Protein AF-X0S6Y8-F1 (afdb_monomer_lite)

Organism: NCBI:txid412755

pLDDT: mean 78.76, std 21.93, range [29.12, 98.75]

Foldseek 3Di:
DDDPPLVPPLPVPPQPDDDLPDPDQAAFPRPQEHCPDDPNGHHLVNVLVVCPDPVCVVVLVCLVVDLQLLSLLNCCLNPVDCPNVVSLLVLLQDAAQALVSLLSNLNNLRSNVVVDDLVSLLNSLVSSVNNLVSNCVVPVDPDQQDVSLVSSLNSNQSSLSSSVVRDPVSSVCNVVSSVSVVVNVVVVVVCPDDDPPCNCCPPDVDRVVDCVVVD

Sequence (215 aa):
MKVKVFILFIFTLLITSLPAAGLELGPHPRLYLSPTGSGRVPGVEQLRQRIREPAYASAWERVLRSESAADRALAFLLTGDTTGLVLVRKSLAETVNRYEPLVERSLAFDWAYQALSDRERKFFSRKLMESARATAKRYLIPTVYHNMCRGRNMGQGMAVLAAWDDDPEAKKLFPTVENELREFLKILGDGVPAGDMAGRACYGGGWPEGYDYDK

Radius of gyration: 18.21 Å; chains: 1; bounding box: 43×45×44 Å

Secondary structure (DSSP, 8-state):
---SSTTTSSGGGTSTT--SS---PPSSP-SS-BSS--SSS-BHHHHHHHTTSGGGHHHHHHHHH---HHHHHHHHHHH---TTHHHHHHHHTS---SHHHHHHHHHHHHHHGGGS-HHHHHHHHHHHHHHHHHHHHHT----SS-HHHHHHHHHHHHHHHHHTTT-HHHHHHHHHHHHHHHHHHHHHHHTSSSS-TTTTTTTT---TT-GGG--

Structure (mmCIF, N/CA/C/O backbone):
data_AF-X0S6Y8-F1
#
_entry.id   AF-X0S6Y8-F1
#
loop_
_atom_site.group_PDB
_atom_site.id
_atom_site.type_symbol
_atom_site.label_atom_id
_atom_site.label_alt_id
_atom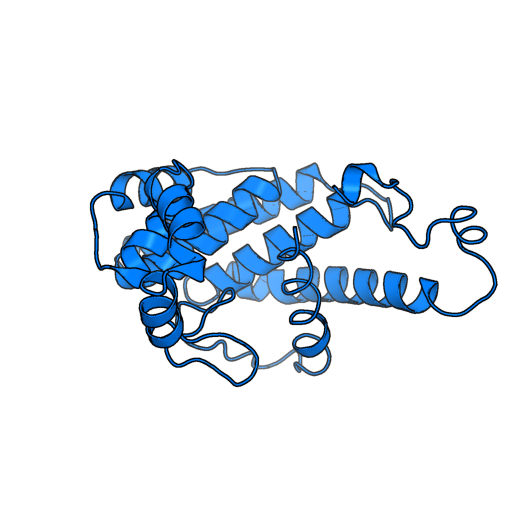_site.label_comp_id
_atom_site.label_asym_id
_atom_site.label_entity_id
_atom_site.label_seq_id
_atom_site.pdbx_PDB_ins_code
_atom_site.Cartn_x
_atom_site.Cartn_y
_atom_site.Cartn_z
_atom_site.occupancy
_atom_site.B_iso_or_equiv
_atom_site.auth_seq_id
_atom_site.auth_comp_id
_atom_site.auth_asym_id
_atom_site.auth_atom_id
_atom_site.pdbx_PDB_model_num
ATOM 1 N N . MET A 1 1 ? 10.593 -12.312 22.008 1.00 33.12 1 MET A N 1
ATOM 2 C CA . MET A 1 1 ? 11.028 -11.896 20.656 1.00 33.12 1 MET A CA 1
ATOM 3 C C . MET A 1 1 ? 10.558 -12.927 19.622 1.00 33.12 1 MET A C 1
ATOM 5 O O . MET A 1 1 ? 11.306 -13.838 19.310 1.00 33.12 1 MET A O 1
ATOM 9 N N . LYS A 1 2 ? 9.292 -12.872 19.171 1.00 29.12 2 LYS A N 1
ATOM 10 C CA . LYS A 1 2 ? 8.711 -13.814 18.183 1.00 29.12 2 LYS A CA 1
ATOM 11 C C . LYS A 1 2 ? 7.512 -13.175 17.457 1.00 29.12 2 LYS A C 1
ATOM 13 O O . LYS A 1 2 ? 6.375 -13.477 17.782 1.00 29.12 2 LYS A O 1
ATOM 18 N N . VAL A 1 3 ? 7.754 -12.251 16.521 1.00 29.33 3 VAL A N 1
ATOM 19 C CA . VAL A 1 3 ? 6.704 -11.715 15.610 1.00 29.33 3 VAL A CA 1
ATOM 20 C C . VAL A 1 3 ? 7.182 -11.653 14.143 1.00 29.33 3 VAL A C 1
ATOM 22 O O . VAL A 1 3 ? 6.436 -11.267 13.257 1.00 29.33 3 VAL A O 1
ATOM 25 N N . LYS A 1 4 ? 8.408 -12.094 13.826 1.00 29.97 4 LYS A N 1
ATOM 26 C CA . LYS A 1 4 ? 8.991 -11.903 12.482 1.00 29.97 4 LYS A CA 1
ATOM 27 C C . LYS A 1 4 ? 8.699 -13.007 11.449 1.00 29.97 4 LYS A C 1
ATOM 29 O O . LYS A 1 4 ? 9.106 -12.868 10.307 1.00 29.97 4 LYS A O 1
ATOM 34 N N . VAL A 1 5 ? 7.964 -14.071 11.787 1.00 30.44 5 VAL A N 1
ATOM 35 C CA . VAL A 1 5 ? 7.790 -15.230 10.873 1.00 30.44 5 VAL A CA 1
ATOM 36 C C . VAL A 1 5 ? 6.462 -15.218 10.097 1.00 30.44 5 VAL A C 1
ATOM 38 O O . VAL A 1 5 ? 6.315 -15.932 9.112 1.00 30.44 5 VAL A O 1
ATOM 41 N N . PHE A 1 6 ? 5.495 -14.368 10.453 1.00 29.69 6 PHE A N 1
ATOM 42 C CA . PHE A 1 6 ? 4.144 -14.484 9.880 1.00 29.69 6 PHE A CA 1
ATOM 43 C C . PHE A 1 6 ? 3.962 -13.823 8.498 1.00 29.69 6 PHE A C 1
ATOM 45 O O . PHE A 1 6 ? 3.037 -14.168 7.771 1.00 29.69 6 PHE A O 1
ATOM 52 N N . ILE A 1 7 ? 4.863 -12.919 8.093 1.00 35.12 7 ILE A N 1
ATOM 53 C CA . ILE A 1 7 ? 4.788 -12.230 6.787 1.00 35.12 7 ILE A CA 1
ATOM 54 C C . ILE A 1 7 ? 5.333 -13.115 5.647 1.00 35.12 7 ILE A C 1
ATOM 56 O O . ILE A 1 7 ? 4.941 -12.956 4.494 1.00 35.12 7 ILE A O 1
ATOM 60 N N . LEU A 1 8 ? 6.184 -14.100 5.961 1.00 33.44 8 LEU A N 1
ATOM 61 C CA . LEU A 1 8 ? 6.885 -14.909 4.957 1.00 33.44 8 LEU A CA 1
ATOM 62 C C . LEU A 1 8 ? 6.013 -16.020 4.335 1.00 33.44 8 LEU A C 1
ATOM 64 O O . LEU A 1 8 ? 6.269 -16.426 3.209 1.00 33.44 8 LEU A O 1
ATOM 68 N N . PHE A 1 9 ? 4.967 -16.491 5.027 1.00 29.28 9 PHE A N 1
ATOM 69 C CA . PHE A 1 9 ? 4.185 -17.665 4.596 1.00 29.28 9 PHE A CA 1
ATOM 70 C C . PHE A 1 9 ? 2.933 -17.338 3.762 1.00 29.28 9 PHE A C 1
ATOM 72 O O . PHE A 1 9 ? 2.400 -18.213 3.082 1.00 29.28 9 PHE A O 1
ATOM 79 N N . ILE A 1 10 ? 2.460 -16.086 3.775 1.00 40.91 10 ILE A N 1
ATOM 80 C CA . ILE A 1 10 ? 1.255 -15.678 3.024 1.00 40.91 10 ILE A CA 1
ATOM 81 C C . ILE A 1 10 ? 1.567 -15.467 1.527 1.00 40.91 10 ILE A C 1
ATOM 83 O O . ILE A 1 10 ? 0.686 -15.622 0.684 1.00 40.91 10 ILE A O 1
ATOM 87 N N . PHE A 1 11 ? 2.827 -15.195 1.170 1.00 40.03 11 PHE A N 1
ATOM 88 C CA . PHE A 1 11 ? 3.215 -14.847 -0.204 1.00 40.03 11 PHE A CA 1
ATOM 89 C C . PHE A 1 11 ? 3.326 -16.038 -1.167 1.00 40.03 11 PHE A C 1
ATOM 91 O O . PHE A 1 11 ? 3.054 -15.887 -2.356 1.00 40.03 11 PHE A O 1
ATOM 98 N N . THR A 1 12 ? 3.668 -17.232 -0.679 1.00 39.31 12 THR A N 1
ATOM 99 C CA . THR A 1 12 ? 3.946 -18.398 -1.540 1.00 39.31 12 THR A CA 1
ATOM 100 C C . THR A 1 12 ? 2.694 -18.962 -2.225 1.00 39.31 12 THR A C 1
ATOM 102 O O . THR A 1 12 ? 2.800 -19.705 -3.194 1.00 39.31 12 THR A O 1
ATOM 105 N N . LEU A 1 13 ? 1.493 -18.603 -1.759 1.00 35.09 13 LEU A N 1
ATOM 106 C CA . LEU A 1 13 ? 0.239 -19.240 -2.177 1.00 35.09 13 LEU A CA 1
ATOM 107 C C . LEU A 1 13 ? -0.679 -18.375 -3.053 1.00 35.09 13 LEU A C 1
ATOM 109 O O . LEU A 1 13 ? -1.716 -18.880 -3.475 1.00 35.09 13 LEU A O 1
ATOM 113 N N . LEU A 1 14 ? -0.333 -17.111 -3.333 1.00 41.47 14 LEU A N 1
ATOM 114 C CA . LEU A 1 14 ? -1.155 -16.246 -4.197 1.00 41.47 14 LEU A CA 1
ATOM 115 C C . LEU A 1 14 ? -0.676 -16.181 -5.655 1.00 41.47 14 LEU A C 1
ATOM 117 O O . LEU A 1 14 ? -1.450 -15.805 -6.527 1.00 41.47 14 LEU A O 1
ATOM 121 N N . ILE A 1 15 ? 0.579 -16.545 -5.933 1.00 45.16 15 ILE A N 1
ATOM 122 C CA . ILE A 1 15 ? 1.186 -16.310 -7.251 1.00 45.16 15 ILE A CA 1
ATOM 123 C C . ILE A 1 15 ? 1.108 -17.556 -8.151 1.00 45.16 15 ILE A C 1
ATOM 125 O O . ILE A 1 15 ? 1.186 -17.433 -9.360 1.00 45.16 15 ILE A O 1
ATOM 129 N N . THR A 1 16 ? 0.881 -18.777 -7.665 1.00 36.91 16 THR A N 1
ATOM 130 C CA . THR A 1 16 ? 1.025 -19.974 -8.525 1.00 36.91 16 THR A CA 1
ATOM 131 C C . THR A 1 16 ? -0.160 -20.313 -9.441 1.00 36.91 16 THR A C 1
ATOM 133 O O . THR A 1 16 ? -0.041 -21.260 -10.213 1.00 36.91 16 THR A O 1
ATOM 136 N N . SER A 1 17 ? -1.264 -19.555 -9.449 1.00 39.84 17 SER A N 1
ATOM 137 C CA . SER A 1 17 ? -2.448 -19.940 -10.244 1.00 39.84 17 SER A CA 1
ATOM 138 C C . SER A 1 17 ? -3.325 -18.782 -10.738 1.00 39.84 17 SER A C 1
ATOM 140 O O . SER A 1 17 ? -4.549 -18.894 -10.728 1.00 39.84 17 SER A O 1
ATOM 142 N N . LEU A 1 18 ? -2.729 -17.668 -11.170 1.00 42.84 18 LEU A N 1
ATOM 143 C CA . LEU A 1 18 ? -3.474 -16.587 -11.820 1.00 42.84 18 LEU A CA 1
ATOM 144 C C . LEU A 1 18 ? -3.265 -16.658 -13.341 1.00 42.84 18 LEU A C 1
ATOM 146 O O . LEU A 1 18 ? -2.131 -16.510 -13.796 1.00 42.84 18 LEU A O 1
ATOM 150 N N . PRO A 1 19 ? -4.311 -16.921 -14.146 1.00 39.84 19 PRO A N 1
ATOM 151 C CA . PRO A 1 19 ? -4.211 -16.758 -15.588 1.00 39.84 19 PRO A CA 1
ATOM 152 C C . PRO A 1 19 ? -3.978 -15.277 -15.917 1.00 39.84 19 PRO A C 1
ATOM 154 O O . PRO A 1 19 ? -4.602 -14.393 -15.336 1.00 39.84 19 PRO A O 1
ATOM 157 N N . ALA A 1 20 ? -3.109 -15.009 -16.895 1.00 43.94 20 ALA A N 1
ATOM 158 C CA . ALA A 1 20 ? -2.753 -13.662 -17.360 1.00 43.94 20 ALA A CA 1
ATOM 159 C C . ALA A 1 20 ? -3.937 -12.857 -17.956 1.00 43.94 20 ALA A C 1
ATOM 161 O O . ALA A 1 20 ? -3.776 -11.696 -18.328 1.00 43.94 20 ALA A O 1
ATOM 162 N N . ALA A 1 21 ? -5.132 -13.451 -18.036 1.00 40.56 21 ALA A N 1
ATOM 163 C CA . ALA A 1 21 ? -6.370 -12.813 -18.455 1.00 40.56 21 ALA A CA 1
ATOM 164 C C . ALA A 1 21 ? -7.391 -12.851 -17.305 1.00 40.56 21 ALA A C 1
ATOM 166 O O . ALA A 1 21 ? -7.839 -13.924 -16.908 1.00 40.56 21 ALA A O 1
ATOM 167 N N . GLY A 1 22 ? -7.771 -11.671 -16.802 1.00 51.94 22 GLY A N 1
ATOM 168 C CA . GLY A 1 22 ? -8.906 -11.512 -15.884 1.00 51.94 22 GLY A CA 1
ATOM 169 C C . GLY A 1 22 ? -8.583 -11.560 -14.389 1.00 51.94 22 GLY A C 1
ATOM 170 O O . GLY A 1 22 ? -9.371 -12.112 -13.629 1.00 51.94 22 GLY A O 1
ATOM 171 N N . LEU A 1 23 ? -7.462 -10.979 -13.938 1.00 63.12 23 LEU A N 1
ATOM 172 C CA . LEU A 1 23 ? -7.258 -10.746 -12.504 1.00 63.12 23 LEU A CA 1
ATOM 173 C C . LEU A 1 23 ? -8.299 -9.737 -11.987 1.00 63.12 23 LEU A C 1
ATOM 175 O O . LEU A 1 23 ? -8.139 -8.521 -12.127 1.00 63.12 23 LEU A O 1
ATOM 179 N N . GLU A 1 24 ? -9.372 -10.250 -11.394 1.00 66.75 24 GLU A N 1
ATOM 180 C CA . GLU A 1 24 ? -10.297 -9.462 -10.587 1.00 66.75 24 GLU A CA 1
ATOM 181 C C . GLU A 1 24 ? -9.722 -9.340 -9.178 1.00 66.75 24 GLU A C 1
ATOM 183 O O . GLU A 1 24 ? -9.653 -10.306 -8.417 1.00 66.75 24 GLU A O 1
ATOM 188 N N . LEU A 1 25 ? -9.252 -8.141 -8.840 1.00 79.25 25 LEU A N 1
ATOM 189 C CA . LEU A 1 25 ? -8.829 -7.847 -7.481 1.00 79.25 25 LEU A CA 1
ATOM 190 C C . LEU A 1 25 ? -10.050 -7.537 -6.616 1.00 79.25 25 LEU A C 1
ATOM 192 O O . LEU A 1 25 ? -10.967 -6.835 -7.037 1.00 79.25 25 LEU A O 1
ATOM 196 N N . GLY A 1 26 ? -10.036 -8.050 -5.386 1.00 82.06 26 GLY A N 1
ATOM 197 C CA . GLY A 1 26 ? -11.035 -7.702 -4.380 1.00 82.06 26 GLY A CA 1
ATOM 198 C C . GLY A 1 26 ? -10.973 -6.219 -3.980 1.00 82.06 26 GLY A C 1
ATOM 199 O O . GLY A 1 26 ? -9.981 -5.547 -4.260 1.00 82.06 26 GLY A O 1
ATOM 200 N N . PRO A 1 27 ? -12.010 -5.704 -3.299 1.00 92.12 27 PRO A N 1
ATOM 201 C CA . PRO A 1 27 ? -12.089 -4.305 -2.875 1.00 92.12 27 PRO A CA 1
ATOM 202 C C . PRO A 1 27 ? -10.962 -3.896 -1.915 1.00 92.12 27 PRO A C 1
ATOM 204 O O . PRO A 1 27 ? -10.390 -4.728 -1.215 1.00 92.12 27 PRO A O 1
ATOM 207 N N . HIS A 1 28 ? -10.697 -2.589 -1.825 1.00 94.25 28 HIS A N 1
ATOM 208 C CA . HIS A 1 28 ? -9.796 -2.021 -0.817 1.00 94.25 28 HIS A CA 1
ATOM 209 C C . HIS A 1 28 ? -10.363 -2.138 0.617 1.00 94.25 28 HIS A C 1
ATOM 211 O O . HIS A 1 28 ? -11.571 -1.949 0.801 1.00 94.25 28 HIS A O 1
ATOM 217 N N . PRO A 1 29 ? -9.511 -2.345 1.642 1.00 94.69 29 PRO A N 1
ATOM 218 C CA . PRO A 1 29 ? -8.074 -2.615 1.531 1.00 94.69 29 PRO A CA 1
ATOM 219 C C . PRO A 1 29 ? -7.817 -4.018 0.968 1.00 94.69 29 PRO A C 1
ATOM 221 O O . PRO A 1 29 ? -8.556 -4.942 1.292 1.00 94.69 29 PRO A O 1
ATOM 224 N N . ARG A 1 30 ? -6.784 -4.179 0.140 1.00 90.12 30 ARG A N 1
ATOM 225 C CA . ARG A 1 30 ? -6.395 -5.471 -0.462 1.00 90.12 30 ARG A CA 1
ATOM 226 C C . ARG A 1 30 ? -4.935 -5.846 -0.216 1.00 90.12 30 ARG A C 1
ATOM 228 O O . ARG A 1 30 ? -4.525 -6.967 -0.517 1.00 90.12 30 ARG A O 1
ATOM 235 N N . LEU A 1 31 ? -4.135 -4.928 0.329 1.00 88.69 31 LEU A N 1
ATOM 236 C CA . LEU A 1 31 ? -2.752 -5.186 0.713 1.00 88.69 31 LEU A CA 1
ATOM 237 C C . LEU A 1 31 ? -2.697 -5.622 2.179 1.00 88.69 31 LEU A C 1
ATOM 239 O O . LEU A 1 31 ? -2.948 -4.831 3.088 1.00 88.69 31 LEU A O 1
ATOM 243 N N . TYR A 1 32 ? -2.364 -6.899 2.402 1.00 85.19 32 TYR A N 1
ATOM 244 C CA . TYR A 1 32 ? -2.276 -7.589 3.707 1.00 85.19 32 TYR A CA 1
ATOM 245 C C . TYR A 1 32 ? -3.545 -7.642 4.558 1.00 85.19 32 TYR A C 1
ATOM 247 O O . TYR A 1 32 ? -3.584 -8.394 5.532 1.00 85.19 32 TYR A O 1
ATOM 255 N N . LEU A 1 33 ? -4.565 -6.876 4.197 1.00 86.88 33 LEU A N 1
ATOM 256 C CA . LEU A 1 33 ? -5.876 -6.835 4.815 1.00 86.88 33 LEU A CA 1
ATOM 257 C C . LEU A 1 33 ? -6.926 -7.081 3.733 1.00 86.88 33 LEU A C 1
ATOM 259 O O . LEU A 1 33 ? -6.656 -6.964 2.540 1.00 86.88 33 LEU A O 1
ATOM 263 N N . SER A 1 34 ? -8.128 -7.425 4.170 1.00 89.94 34 SER A N 1
ATOM 264 C CA . SER A 1 34 ? -9.323 -7.432 3.324 1.00 89.94 34 SER A CA 1
ATOM 265 C C . SER A 1 34 ? -10.501 -6.868 4.115 1.00 89.94 34 SER A C 1
ATOM 267 O O . SER A 1 34 ? -10.454 -6.906 5.350 1.00 89.94 34 SER A O 1
ATOM 269 N N . PRO A 1 35 ? -11.576 -6.370 3.475 1.00 90.00 35 PRO A N 1
ATOM 270 C CA . PRO A 1 35 ? -12.712 -5.838 4.226 1.00 90.00 35 PRO A CA 1
ATOM 271 C C . PRO A 1 35 ? -13.323 -6.870 5.179 1.00 90.00 35 PRO A C 1
ATOM 273 O O . PRO A 1 35 ? -13.562 -6.572 6.347 1.00 90.00 35 PRO A O 1
ATOM 276 N N . THR A 1 36 ? -13.508 -8.103 4.701 1.00 88.81 36 THR A N 1
ATOM 277 C CA . THR A 1 36 ? -14.201 -9.177 5.431 1.00 88.81 36 THR A CA 1
ATOM 278 C C . THR A 1 36 ? -13.270 -10.214 6.053 1.00 88.81 36 THR A C 1
ATOM 280 O O . THR A 1 36 ? -13.685 -10.941 6.951 1.00 88.81 36 THR A O 1
ATOM 283 N N . GLY A 1 37 ? -12.017 -10.296 5.609 1.00 79.56 37 GLY A N 1
ATOM 284 C CA . GLY A 1 37 ? -11.113 -11.384 5.973 1.00 79.56 37 GLY A CA 1
ATOM 285 C C . GLY A 1 37 ? -11.232 -12.595 5.048 1.00 79.56 37 GLY A C 1
ATOM 286 O O . GLY A 1 37 ? -12.194 -12.761 4.297 1.00 79.56 37 GLY A O 1
ATOM 287 N N . SER A 1 38 ? -10.231 -13.462 5.137 1.00 74.50 38 SER A N 1
ATOM 288 C CA . SER A 1 38 ? -10.207 -14.821 4.599 1.00 74.50 38 SER A CA 1
ATOM 289 C C . SER A 1 38 ? -9.432 -15.722 5.566 1.00 74.50 38 SER A C 1
ATOM 291 O O . SER A 1 38 ? -8.739 -15.234 6.457 1.00 74.50 38 SER A O 1
ATOM 293 N N . GLY A 1 39 ? -9.465 -17.044 5.374 1.00 66.25 39 GLY A N 1
ATOM 294 C CA . GLY A 1 39 ? -8.669 -17.976 6.189 1.00 66.25 39 GLY A CA 1
ATOM 295 C C . GLY A 1 39 ? -7.147 -17.731 6.165 1.00 66.25 39 GLY A C 1
ATOM 296 O O . GLY A 1 39 ? -6.428 -18.347 6.946 1.00 66.25 39 GLY A O 1
ATOM 297 N N . ARG A 1 40 ? -6.642 -16.846 5.288 1.00 70.75 40 ARG A N 1
ATOM 298 C CA . ARG A 1 40 ? -5.214 -16.496 5.156 1.00 70.75 40 ARG A CA 1
ATOM 299 C C . ARG A 1 40 ? -4.899 -15.018 5.408 1.00 70.75 40 ARG A C 1
ATOM 301 O O . ARG A 1 40 ? -3.749 -14.698 5.684 1.00 70.75 40 ARG A O 1
ATOM 308 N N . VAL A 1 41 ? -5.886 -14.128 5.307 1.00 76.00 41 VAL A N 1
ATOM 309 C CA . VAL A 1 41 ? -5.713 -12.668 5.400 1.00 76.00 41 VAL A CA 1
ATOM 310 C C . VAL A 1 41 ? -6.718 -12.120 6.412 1.00 76.00 41 VAL A C 1
ATOM 312 O O . VAL A 1 41 ? -7.911 -12.367 6.242 1.00 76.00 41 VAL A O 1
ATOM 315 N N . PRO A 1 42 ? -6.293 -11.381 7.450 1.00 80.31 42 PRO A N 1
ATOM 316 C CA . PRO A 1 42 ? -7.223 -10.861 8.444 1.00 80.31 42 PRO A CA 1
ATOM 317 C C . PRO A 1 42 ? -8.193 -9.836 7.841 1.00 80.31 42 PRO A C 1
ATOM 319 O O . PRO A 1 42 ? -7.849 -9.064 6.940 1.00 80.31 42 PRO A O 1
ATOM 322 N N . GLY A 1 43 ? -9.418 -9.839 8.363 1.00 87.31 43 GLY A N 1
ATOM 323 C CA . GLY A 1 43 ? -10.416 -8.812 8.070 1.00 87.31 43 GLY A CA 1
ATOM 324 C C . GLY A 1 43 ? -10.176 -7.534 8.872 1.00 87.31 43 GLY A C 1
ATOM 325 O O . GLY A 1 43 ? -9.601 -7.588 9.963 1.00 87.31 43 GLY A O 1
ATOM 326 N N . VAL A 1 44 ? -10.671 -6.393 8.383 1.00 93.00 44 VAL A N 1
ATOM 327 C CA . VAL A 1 44 ? -10.581 -5.108 9.108 1.00 93.00 44 VAL A CA 1
ATOM 328 C C . VAL A 1 44 ? -11.201 -5.220 10.504 1.00 93.00 44 VAL A C 1
ATOM 330 O O . VAL A 1 44 ? -10.581 -4.813 11.484 1.00 93.00 44 VAL A O 1
ATOM 333 N N . GLU A 1 45 ? -12.379 -5.839 10.626 1.00 94.25 45 GLU A N 1
ATOM 334 C CA . GLU A 1 45 ? -13.059 -5.972 11.923 1.00 94.25 45 GLU A CA 1
ATOM 335 C C . GLU A 1 45 ? -12.319 -6.913 12.887 1.00 94.25 45 GLU A C 1
ATOM 337 O O . GLU A 1 45 ? -12.205 -6.628 14.078 1.00 94.25 45 GLU A O 1
ATOM 342 N N . GLN A 1 46 ? -11.717 -7.989 12.373 1.00 90.88 46 GLN A N 1
ATOM 343 C CA . GLN A 1 46 ? -10.862 -8.864 13.183 1.00 90.88 46 GLN A CA 1
ATOM 344 C C . GLN A 1 46 ? -9.659 -8.094 13.738 1.00 90.88 46 GLN A C 1
ATOM 346 O O . GLN A 1 46 ? -9.280 -8.273 14.896 1.00 90.88 46 GLN A O 1
ATOM 351 N N . LEU A 1 47 ? -9.056 -7.214 12.932 1.00 92.69 47 LEU A N 1
ATOM 352 C CA . LEU A 1 47 ? -7.930 -6.404 13.382 1.00 92.69 47 LEU A CA 1
ATOM 353 C C . LEU A 1 47 ? -8.362 -5.344 14.407 1.00 92.69 47 LEU A C 1
ATOM 355 O O . LEU A 1 47 ? -7.653 -5.146 15.393 1.00 92.69 47 LEU A O 1
ATOM 359 N N . ARG A 1 48 ? -9.545 -4.733 14.244 1.00 94.44 48 ARG A N 1
ATOM 360 C CA . ARG A 1 48 ? -10.133 -3.815 15.240 1.00 94.44 48 ARG A CA 1
ATOM 361 C C . ARG A 1 48 ? -10.336 -4.464 16.604 1.00 94.44 48 ARG A C 1
ATOM 363 O O . ARG A 1 48 ? -10.146 -3.804 17.623 1.00 94.44 48 ARG A O 1
ATOM 370 N N . GLN A 1 49 ? -10.710 -5.739 16.631 1.00 92.56 49 GLN A N 1
ATOM 371 C CA . GLN A 1 49 ? -10.828 -6.498 17.876 1.00 92.56 49 GLN A CA 1
ATOM 372 C C . GLN A 1 49 ? -9.447 -6.748 18.493 1.00 92.56 49 GLN A C 1
ATOM 374 O O . GLN A 1 49 ? -9.238 -6.427 19.662 1.00 92.56 49 GLN A O 1
ATOM 379 N N . ARG A 1 50 ? -8.474 -7.201 17.689 1.00 90.69 50 ARG A N 1
ATOM 380 C CA . ARG A 1 50 ? -7.112 -7.505 18.162 1.00 90.69 50 ARG A CA 1
ATOM 381 C C . ARG A 1 50 ? -6.393 -6.313 18.777 1.00 90.69 50 ARG A C 1
ATOM 383 O O . ARG A 1 50 ? -5.739 -6.474 19.800 1.00 90.69 50 ARG A O 1
ATOM 390 N N . ILE A 1 51 ? -6.524 -5.110 18.211 1.00 92.62 51 ILE A N 1
ATOM 391 C CA . ILE A 1 51 ? -5.849 -3.919 18.768 1.00 92.62 51 ILE A CA 1
ATOM 392 C C . ILE A 1 51 ? -6.354 -3.527 20.166 1.00 92.62 51 ILE A C 1
ATOM 394 O O . ILE A 1 51 ? -5.694 -2.747 20.849 1.00 92.62 51 ILE A O 1
ATOM 398 N N . ARG A 1 52 ? -7.506 -4.058 20.601 1.00 91.75 52 ARG A N 1
ATOM 399 C CA . ARG A 1 52 ? -8.054 -3.856 21.952 1.00 91.75 52 ARG A CA 1
ATOM 400 C C . ARG A 1 52 ? -7.561 -4.902 22.949 1.00 91.75 52 ARG A C 1
ATOM 402 O O . ARG A 1 52 ? -7.730 -4.716 24.151 1.00 91.75 52 ARG A O 1
ATOM 409 N N . GLU A 1 53 ? -6.974 -5.999 22.480 1.00 93.12 53 GLU A N 1
ATOM 410 C CA . GLU A 1 53 ? -6.446 -7.033 23.362 1.00 93.12 53 GLU A CA 1
ATOM 411 C C . GLU A 1 53 ? -5.126 -6.562 24.007 1.00 93.12 53 GLU A C 1
ATOM 413 O O . GLU A 1 53 ? -4.256 -6.017 23.315 1.00 93.12 53 GLU A O 1
ATOM 418 N N . PRO A 1 54 ? -4.902 -6.832 25.310 1.00 94.94 54 PRO A N 1
ATOM 419 C CA . PRO A 1 54 ? -3.690 -6.403 26.014 1.00 94.94 54 PRO A CA 1
ATOM 420 C C . PRO A 1 54 ? -2.380 -6.848 25.347 1.00 94.94 54 PRO A C 1
ATOM 422 O O . PRO A 1 54 ? -1.381 -6.132 25.401 1.00 94.94 54 PRO A O 1
ATOM 425 N N . ALA A 1 55 ? -2.386 -8.000 24.668 1.00 94.00 55 ALA A N 1
ATOM 426 C CA . ALA A 1 55 ? -1.222 -8.537 23.964 1.00 94.00 55 ALA A CA 1
ATOM 427 C C . ALA A 1 55 ? -0.717 -7.629 22.824 1.00 94.00 55 ALA A C 1
ATOM 429 O O . ALA A 1 55 ? 0.470 -7.671 22.491 1.00 94.00 55 ALA A O 1
ATOM 430 N N . TYR A 1 56 ? -1.587 -6.793 22.2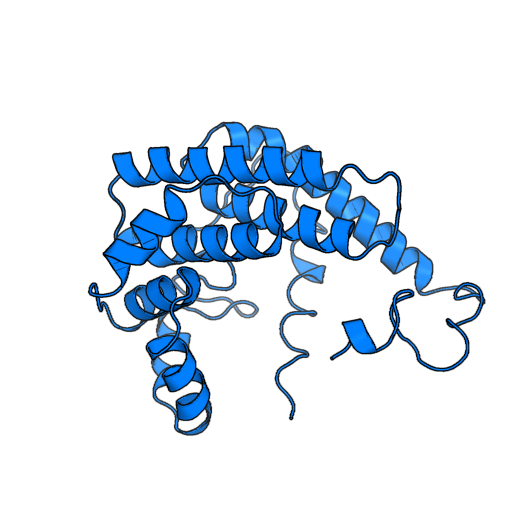45 1.00 90.31 56 TYR A N 1
ATOM 431 C CA . TYR A 1 56 ? -1.248 -5.906 21.128 1.00 90.31 56 TYR A CA 1
ATOM 432 C C . TYR A 1 56 ? -1.090 -4.436 21.536 1.00 90.31 56 TYR A C 1
ATOM 434 O O . TYR A 1 56 ? -0.621 -3.645 20.717 1.00 90.31 56 TYR A O 1
ATOM 442 N N . ALA A 1 57 ? -1.387 -4.068 22.788 1.00 89.75 57 ALA A N 1
ATOM 443 C CA . ALA A 1 57 ? -1.395 -2.676 23.254 1.00 89.75 57 ALA A CA 1
ATOM 444 C C . ALA A 1 57 ? -0.080 -1.930 22.955 1.00 89.75 57 ALA A C 1
ATOM 446 O O . ALA A 1 57 ? -0.089 -0.865 22.345 1.00 89.75 57 ALA A O 1
ATOM 447 N N . SER A 1 58 ? 1.072 -2.533 23.273 1.00 92.50 58 SER A N 1
ATOM 448 C CA . SER A 1 58 ? 2.385 -1.920 23.005 1.00 92.50 58 SER A CA 1
ATOM 449 C C . SER A 1 58 ? 2.667 -1.722 21.510 1.00 92.50 58 SER A C 1
ATOM 451 O O . SER A 1 58 ? 3.299 -0.742 21.115 1.00 92.50 58 SER A O 1
ATOM 453 N N . ALA A 1 59 ? 2.233 -2.656 20.658 1.00 89.62 59 ALA A N 1
ATOM 454 C CA . ALA A 1 59 ? 2.392 -2.512 19.214 1.00 89.62 59 ALA A CA 1
ATOM 455 C C . ALA A 1 59 ? 1.484 -1.409 18.671 1.00 89.62 59 ALA A C 1
ATOM 457 O O . ALA A 1 59 ? 1.929 -0.598 17.862 1.00 89.62 59 ALA A O 1
ATOM 458 N N . TRP A 1 60 ? 0.253 -1.345 19.173 1.00 94.31 60 TRP A N 1
ATOM 459 C CA . TRP A 1 60 ? -0.703 -0.321 18.795 1.00 94.31 60 TRP A CA 1
ATOM 460 C C . TRP A 1 60 ? -0.255 1.085 19.205 1.00 94.31 60 TRP A C 1
ATOM 462 O O . TRP A 1 60 ? -0.309 2.006 18.395 1.00 94.31 60 TRP A O 1
ATOM 472 N N . GLU A 1 61 ? 0.308 1.252 20.403 1.00 93.44 61 GLU A N 1
ATOM 473 C CA . GLU A 1 61 ? 0.889 2.534 20.819 1.00 93.44 61 GLU A CA 1
ATOM 474 C C . GLU A 1 61 ? 2.008 3.016 19.885 1.00 93.44 61 GLU A C 1
ATOM 476 O O . GLU A 1 61 ? 2.108 4.216 19.622 1.00 93.44 61 GLU A O 1
ATOM 481 N N . ARG A 1 62 ? 2.838 2.107 19.351 1.00 93.69 62 ARG A N 1
ATOM 482 C CA . ARG A 1 62 ? 3.871 2.479 18.368 1.00 93.69 62 ARG A CA 1
ATOM 483 C C . ARG A 1 62 ? 3.259 2.988 17.067 1.00 93.69 62 ARG A C 1
ATOM 485 O O . ARG A 1 62 ? 3.735 3.996 16.559 1.00 93.69 62 ARG A O 1
ATOM 492 N N . VAL A 1 63 ? 2.196 2.346 16.579 1.00 92.88 63 VAL A N 1
ATOM 493 C CA . VAL A 1 63 ? 1.456 2.804 15.389 1.00 92.88 63 VAL A CA 1
ATOM 494 C C . VAL A 1 63 ? 0.906 4.215 15.616 1.00 92.88 63 VAL A C 1
ATOM 496 O O . VAL A 1 63 ? 1.130 5.102 14.798 1.00 92.88 63 VAL A O 1
ATOM 499 N N . LEU A 1 64 ? 0.265 4.467 16.762 1.00 90.62 64 LEU A N 1
ATOM 500 C CA . LEU A 1 64 ? -0.327 5.778 17.066 1.00 90.62 64 LEU A CA 1
ATOM 501 C C . LEU A 1 64 ? 0.708 6.914 17.182 1.00 90.62 64 LEU A C 1
ATOM 503 O O . LEU A 1 64 ? 0.398 8.070 16.874 1.00 90.62 64 LEU A O 1
ATOM 507 N N . ARG A 1 65 ? 1.935 6.599 17.616 1.00 92.06 65 ARG A N 1
ATOM 508 C CA . ARG A 1 65 ? 3.046 7.562 17.736 1.00 92.06 65 ARG A CA 1
ATOM 509 C C . ARG A 1 65 ? 3.865 7.718 16.452 1.00 92.06 65 ARG A C 1
ATOM 511 O O . ARG A 1 65 ? 4.627 8.672 16.351 1.00 92.06 65 ARG A O 1
ATOM 518 N N . SER A 1 66 ? 3.721 6.807 15.495 1.00 90.62 66 SER A N 1
ATOM 519 C CA . SER A 1 66 ? 4.500 6.789 14.257 1.00 90.62 66 SER A CA 1
ATOM 520 C C . SER A 1 66 ? 4.165 7.964 13.338 1.00 90.62 66 SER A C 1
ATOM 522 O O . SER A 1 66 ? 3.016 8.388 13.232 1.00 90.62 66 SER A O 1
ATOM 524 N N . GLU A 1 67 ? 5.159 8.492 12.631 1.00 91.06 67 GLU A N 1
ATOM 525 C CA . GLU A 1 67 ? 4.959 9.490 11.569 1.00 91.06 67 GLU A CA 1
ATOM 526 C C . GLU A 1 67 ? 4.781 8.849 10.182 1.00 91.06 67 GLU A C 1
ATOM 528 O O . GLU A 1 67 ? 4.521 9.556 9.209 1.00 91.06 67 GLU A O 1
ATOM 533 N N . SER A 1 68 ? 4.878 7.517 10.089 1.00 94.06 68 SER A N 1
ATOM 534 C CA . SER A 1 68 ? 4.710 6.771 8.839 1.00 94.06 68 SER A CA 1
ATOM 535 C C . SER A 1 68 ? 3.313 6.969 8.252 1.00 94.06 68 SER A C 1
ATOM 537 O O . SER A 1 68 ? 2.298 6.858 8.952 1.00 94.06 68 SER A O 1
ATOM 539 N N . ALA A 1 69 ? 3.237 7.201 6.940 1.00 95.75 69 ALA A N 1
ATOM 540 C CA . ALA A 1 69 ? 1.956 7.367 6.259 1.00 95.75 69 ALA A CA 1
ATOM 541 C C . ALA A 1 69 ? 1.104 6.089 6.325 1.00 95.75 69 ALA A C 1
ATOM 543 O O . ALA A 1 69 ? -0.118 6.173 6.451 1.00 95.75 69 ALA A O 1
ATOM 544 N N . ALA A 1 70 ? 1.736 4.911 6.292 1.00 96.00 70 ALA A N 1
ATOM 545 C CA . ALA A 1 70 ? 1.036 3.636 6.416 1.00 96.00 70 ALA A CA 1
ATOM 546 C C . ALA A 1 70 ? 0.411 3.472 7.808 1.00 96.00 70 ALA A C 1
ATOM 548 O O . ALA A 1 70 ? -0.756 3.103 7.910 1.00 96.00 70 ALA A O 1
ATOM 549 N N . ASP A 1 71 ? 1.138 3.817 8.873 1.00 96.56 71 ASP A N 1
ATOM 550 C CA . ASP A 1 71 ? 0.627 3.726 10.247 1.00 96.56 71 ASP A CA 1
ATOM 551 C C . ASP A 1 71 ? -0.526 4.706 10.498 1.00 96.56 71 ASP A C 1
ATOM 553 O O . ASP A 1 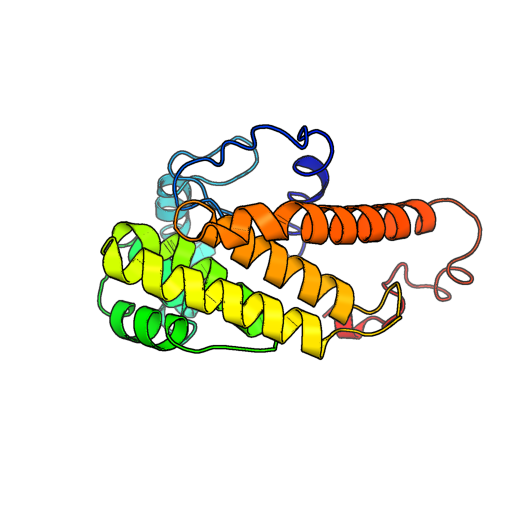71 ? -1.522 4.355 11.133 1.00 96.56 71 ASP A O 1
ATOM 557 N N . ARG A 1 72 ? -0.449 5.920 9.939 1.00 97.06 72 ARG A N 1
ATOM 558 C CA . ARG A 1 72 ? -1.549 6.896 10.000 1.00 97.06 72 ARG A CA 1
ATOM 559 C C . ARG A 1 72 ? -2.777 6.438 9.210 1.00 97.06 72 ARG A C 1
ATOM 561 O O . ARG A 1 72 ? -3.898 6.615 9.683 1.00 97.06 72 ARG A O 1
ATOM 568 N N . ALA A 1 73 ? -2.583 5.825 8.042 1.00 98.19 73 ALA A N 1
ATOM 569 C CA . ALA A 1 73 ? -3.672 5.228 7.270 1.00 98.19 73 ALA A CA 1
ATOM 570 C C . ALA A 1 73 ? -4.295 4.022 7.994 1.00 98.19 73 ALA A C 1
ATOM 572 O O . ALA A 1 73 ? -5.516 3.875 8.000 1.00 98.19 73 ALA A O 1
ATOM 573 N N . LEU A 1 74 ? -3.479 3.197 8.660 1.00 96.81 74 LEU A N 1
ATOM 574 C CA . LEU A 1 74 ? -3.948 2.082 9.482 1.00 96.81 74 LEU A CA 1
ATOM 575 C C . LEU A 1 74 ? -4.757 2.572 10.688 1.00 96.81 74 LEU A C 1
ATOM 577 O O . LEU A 1 74 ? -5.811 2.010 10.985 1.00 96.81 74 LEU A O 1
ATOM 581 N N . ALA A 1 75 ? -4.297 3.635 11.355 1.00 96.50 75 ALA A N 1
ATOM 582 C CA . ALA A 1 75 ? -5.035 4.287 12.433 1.00 96.50 75 ALA A CA 1
ATOM 583 C C . ALA A 1 75 ? -6.426 4.721 11.963 1.00 96.50 75 ALA A C 1
ATOM 585 O O . ALA A 1 75 ? -7.421 4.287 12.543 1.00 96.50 75 ALA A O 1
ATOM 586 N N . PHE A 1 76 ? -6.499 5.459 10.852 1.00 97.75 76 PHE A N 1
ATOM 587 C CA . PHE A 1 76 ? -7.767 5.833 10.228 1.00 97.75 76 PHE A CA 1
ATOM 588 C C . PHE A 1 76 ? -8.654 4.614 9.929 1.00 97.75 76 PHE A C 1
ATOM 590 O O . PHE A 1 76 ? -9.820 4.588 10.318 1.00 97.75 76 PHE A O 1
ATOM 597 N N . LEU A 1 77 ? -8.114 3.579 9.282 1.00 97.31 77 LEU A N 1
ATOM 598 C CA . LEU A 1 77 ? -8.879 2.394 8.886 1.00 97.31 77 LEU A CA 1
ATOM 599 C C . LEU A 1 77 ? -9.516 1.679 10.093 1.00 97.31 77 LEU A C 1
ATOM 601 O O . LEU A 1 77 ? -10.665 1.218 10.033 1.00 97.31 77 LEU A O 1
ATOM 605 N N . LEU A 1 78 ? -8.777 1.582 11.200 1.00 95.94 78 LEU A N 1
ATOM 606 C CA . LEU A 1 78 ? -9.202 0.829 12.378 1.00 95.94 78 LEU A CA 1
ATOM 607 C C . LEU A 1 78 ? -10.062 1.645 13.348 1.00 95.94 78 LEU A C 1
ATOM 609 O O . LEU A 1 78 ? -10.928 1.055 13.994 1.00 95.94 78 LEU A O 1
ATOM 613 N N . THR A 1 79 ? -9.881 2.963 13.441 1.00 95.31 79 THR A N 1
ATOM 614 C CA . THR A 1 79 ? -10.582 3.795 14.440 1.00 95.31 79 THR A CA 1
ATOM 615 C C . THR A 1 79 ? -11.513 4.847 13.844 1.00 95.31 79 THR A C 1
ATOM 617 O O . THR A 1 79 ? -12.357 5.374 14.563 1.00 95.31 79 THR A O 1
ATOM 620 N N . GLY A 1 80 ? -11.374 5.160 12.556 1.00 96.12 80 GLY A N 1
ATOM 621 C CA . GLY A 1 80 ? -12.022 6.304 11.915 1.00 96.12 80 GLY A CA 1
ATOM 622 C C . GLY A 1 80 ? -11.336 7.647 12.192 1.00 96.12 80 GLY A C 1
ATOM 623 O O . GLY A 1 80 ? -11.837 8.672 11.739 1.00 96.12 80 GLY A O 1
ATOM 624 N N . ASP A 1 81 ? -10.205 7.673 12.909 1.00 94.19 81 ASP A N 1
ATOM 625 C CA . ASP A 1 81 ? -9.485 8.914 13.217 1.00 94.19 81 ASP A CA 1
ATOM 626 C C . ASP A 1 81 ? -8.890 9.549 11.952 1.00 94.19 81 ASP A C 1
ATOM 628 O O . ASP A 1 81 ? -7.995 9.005 11.302 1.00 94.19 81 ASP A O 1
ATOM 632 N N . THR A 1 82 ? -9.377 10.740 11.610 1.00 96.44 82 THR A N 1
ATOM 633 C CA . THR A 1 82 ? -8.970 11.477 10.411 1.00 96.44 82 THR A CA 1
ATOM 634 C C . THR A 1 82 ? -7.746 12.369 10.614 1.00 96.44 82 THR A C 1
ATOM 636 O O . THR A 1 82 ? -7.233 12.911 9.633 1.00 96.44 82 THR A O 1
ATOM 639 N N . THR A 1 83 ? -7.259 12.538 11.848 1.00 93.94 83 THR A N 1
ATOM 640 C CA . THR A 1 83 ? -6.201 13.506 12.204 1.00 93.94 83 THR A CA 1
ATOM 641 C C . THR A 1 83 ? -4.925 13.305 11.380 1.00 93.94 83 THR A C 1
ATOM 643 O O . THR A 1 83 ? -4.301 14.265 10.932 1.00 93.94 83 THR A O 1
ATOM 646 N N . GLY A 1 84 ? -4.562 12.048 11.104 1.00 94.19 84 GLY A N 1
ATOM 647 C CA . GLY A 1 84 ? -3.366 11.698 10.330 1.00 94.19 84 GLY A CA 1
ATOM 648 C C . GLY A 1 84 ? -3.500 11.840 8.809 1.00 94.19 84 GLY A C 1
ATOM 649 O O . GLY A 1 84 ? -2.489 11.802 8.105 1.00 94.19 84 GLY A O 1
ATOM 650 N N . LEU A 1 85 ? -4.711 12.014 8.267 1.00 97.50 85 LEU A N 1
ATOM 651 C CA . LEU A 1 85 ? -4.939 11.897 6.821 1.00 97.50 85 LEU A CA 1
ATOM 652 C C . LEU A 1 85 ? -4.309 13.027 5.994 1.00 97.50 85 LEU A C 1
ATOM 654 O O . LEU A 1 85 ? -4.048 12.841 4.806 1.00 97.50 85 LEU A O 1
ATOM 658 N N . VAL A 1 86 ? -4.043 14.194 6.587 1.00 97.06 86 VAL A N 1
ATOM 659 C CA . VAL A 1 86 ? -3.314 15.273 5.897 1.00 97.06 86 VAL A CA 1
ATOM 660 C C . VAL A 1 86 ? -1.869 14.863 5.589 1.00 97.06 86 VAL A C 1
ATOM 662 O O . VAL A 1 86 ? -1.370 15.123 4.494 1.00 97.06 86 VAL A O 1
ATOM 665 N N . LEU A 1 87 ? -1.219 14.147 6.512 1.00 95.94 87 LEU A N 1
ATOM 666 C CA . LEU A 1 87 ? 0.139 13.632 6.329 1.00 95.94 87 LEU A CA 1
ATOM 667 C C . LEU A 1 87 ? 0.162 12.470 5.336 1.00 95.94 87 LEU A C 1
ATOM 669 O O . LEU A 1 87 ? 1.057 12.412 4.495 1.00 95.94 87 LEU A O 1
ATOM 673 N N . VAL A 1 88 ? -0.861 11.607 5.372 1.00 98.31 88 VAL A N 1
ATOM 674 C CA . VAL A 1 88 ? -1.048 10.546 4.369 1.00 98.31 88 VAL A CA 1
ATOM 675 C C . VAL A 1 88 ? -1.092 11.148 2.965 1.00 98.31 88 VAL A C 1
ATOM 677 O O . VAL A 1 88 ? -0.292 10.771 2.112 1.00 98.31 88 VAL A O 1
ATOM 680 N N . ARG A 1 89 ? -1.955 12.147 2.735 1.00 98.50 89 ARG A N 1
ATOM 681 C CA . ARG A 1 89 ? -2.066 12.834 1.436 1.00 98.50 89 ARG A CA 1
ATOM 682 C C . ARG A 1 89 ? -0.759 13.492 1.003 1.00 98.50 89 ARG A C 1
ATOM 684 O O . ARG A 1 89 ? -0.385 13.380 -0.161 1.00 98.50 89 ARG A O 1
ATOM 691 N N . LYS A 1 90 ? -0.059 14.157 1.928 1.00 98.06 90 LYS A N 1
ATOM 692 C CA . LYS A 1 90 ? 1.244 14.776 1.647 1.00 98.06 90 LYS A CA 1
ATOM 693 C C . LYS A 1 90 ? 2.265 13.731 1.189 1.00 98.06 90 LYS A C 1
ATOM 695 O O . LYS A 1 90 ? 2.896 13.932 0.160 1.00 98.06 90 LYS A O 1
ATOM 700 N N . SER A 1 91 ? 2.371 12.608 1.900 1.00 97.69 91 SER A N 1
ATOM 701 C CA . SER A 1 91 ? 3.283 11.514 1.544 1.00 97.69 91 SER A CA 1
ATOM 702 C C . SER A 1 91 ? 2.934 10.893 0.186 1.00 97.69 91 SER A C 1
ATOM 704 O O . SER A 1 91 ? 3.815 10.705 -0.653 1.00 97.69 91 SER A O 1
ATOM 706 N N . LEU A 1 92 ? 1.645 10.649 -0.081 1.00 98.44 92 LEU A N 1
ATOM 707 C CA . LEU A 1 92 ? 1.169 10.097 -1.357 1.00 98.44 92 LEU A CA 1
ATOM 708 C C . LEU A 1 92 ? 1.396 11.028 -2.559 1.00 98.44 92 LEU A C 1
ATOM 710 O O . LEU A 1 92 ? 1.455 10.555 -3.692 1.00 98.44 92 LEU A O 1
ATOM 714 N N . ALA A 1 93 ? 1.517 12.341 -2.340 1.00 98.12 93 ALA A N 1
ATOM 715 C CA . ALA A 1 93 ? 1.795 13.306 -3.404 1.00 98.12 93 ALA A CA 1
ATOM 716 C C . ALA A 1 93 ? 3.254 13.267 -3.899 1.00 98.12 93 ALA A C 1
ATOM 718 O O . ALA A 1 93 ? 3.553 13.803 -4.970 1.00 98.12 93 ALA A O 1
ATOM 719 N N . GLU A 1 94 ? 4.160 12.662 -3.130 1.00 96.56 94 GLU A N 1
ATOM 720 C CA . GLU A 1 94 ? 5.586 12.603 -3.440 1.00 96.56 94 GLU A CA 1
ATOM 721 C C . GLU A 1 94 ? 5.921 11.439 -4.375 1.00 96.56 94 GLU A C 1
ATOM 723 O O . GLU A 1 94 ? 5.431 10.321 -4.218 1.00 96.56 94 GLU A O 1
ATOM 728 N N . THR A 1 95 ? 6.830 11.689 -5.318 1.00 95.81 95 THR A N 1
ATOM 729 C CA . THR A 1 95 ? 7.434 10.636 -6.137 1.00 95.81 95 THR A CA 1
ATOM 730 C C . THR A 1 95 ? 8.715 10.150 -5.464 1.00 95.81 95 THR A C 1
ATOM 732 O O . THR A 1 95 ? 9.604 10.949 -5.168 1.00 95.81 95 THR A O 1
ATOM 735 N N . VAL A 1 96 ? 8.846 8.839 -5.261 1.00 94.38 96 VAL A N 1
ATOM 736 C CA . VAL A 1 96 ? 10.029 8.218 -4.645 1.00 94.38 96 VAL A CA 1
ATOM 737 C C . VAL A 1 96 ? 10.697 7.212 -5.564 1.00 94.38 96 VAL A C 1
ATOM 739 O O . VAL A 1 96 ? 10.065 6.621 -6.428 1.00 94.38 96 VAL A O 1
ATOM 742 N N . ASN A 1 97 ? 11.999 7.005 -5.373 1.00 92.62 97 ASN A N 1
ATOM 743 C CA . ASN A 1 97 ? 12.793 6.069 -6.172 1.00 92.62 97 ASN A CA 1
ATOM 744 C C . ASN A 1 97 ? 13.395 4.921 -5.349 1.00 92.62 97 ASN A C 1
ATOM 746 O O . ASN A 1 97 ? 14.235 4.188 -5.859 1.00 92.62 97 ASN A O 1
ATOM 750 N N . ARG A 1 98 ? 13.008 4.786 -4.078 1.00 87.75 98 ARG A N 1
ATOM 751 C CA . ARG A 1 98 ? 13.431 3.708 -3.177 1.00 87.75 98 ARG A CA 1
ATOM 752 C C . ARG A 1 98 ? 12.262 2.767 -2.908 1.00 87.75 98 ARG A C 1
ATOM 754 O O . ARG A 1 98 ? 11.114 3.211 -2.903 1.00 87.75 98 ARG A O 1
ATOM 761 N N . TYR A 1 99 ? 12.550 1.493 -2.648 1.00 84.88 99 TYR A N 1
ATOM 762 C CA . TYR A 1 99 ? 11.494 0.499 -2.477 1.00 84.88 99 TYR A CA 1
ATOM 763 C C . TYR A 1 99 ? 10.794 0.591 -1.115 1.00 84.88 99 TYR A C 1
ATOM 765 O O . TYR A 1 99 ? 9.580 0.424 -1.062 1.00 84.88 99 TYR A O 1
ATOM 773 N N . GLU A 1 100 ? 11.501 0.916 -0.028 1.00 87.19 100 GLU A N 1
ATOM 774 C CA . GLU A 1 100 ? 10.906 1.025 1.313 1.00 87.19 100 GLU A CA 1
ATOM 775 C C . GLU A 1 100 ? 9.832 2.128 1.359 1.00 87.19 100 GLU A C 1
ATOM 777 O O . GLU A 1 100 ? 8.696 1.850 1.751 1.00 87.19 100 GLU A O 1
ATOM 782 N N . PRO A 1 101 ? 10.110 3.355 0.868 1.00 92.12 101 PRO A N 1
ATOM 783 C CA . PRO A 1 101 ? 9.107 4.414 0.839 1.00 92.12 101 PRO A CA 1
ATOM 784 C C . PRO A 1 101 ? 7.983 4.162 -0.186 1.00 92.12 101 PRO A C 1
ATOM 786 O O . PRO A 1 101 ? 6.899 4.731 -0.048 1.00 92.12 101 PRO A O 1
ATOM 789 N N . LEU A 1 102 ? 8.215 3.330 -1.210 1.00 93.12 102 LEU A N 1
ATOM 790 C CA . LEU A 1 102 ? 7.181 2.897 -2.158 1.00 93.12 102 LEU A CA 1
ATOM 791 C C . LEU A 1 102 ? 6.215 1.893 -1.514 1.00 93.12 102 LEU A C 1
ATOM 793 O O . LEU A 1 102 ? 5.001 2.022 -1.679 1.00 93.12 102 LEU A O 1
ATOM 797 N N . VAL A 1 103 ? 6.738 0.935 -0.743 1.00 91.00 103 VAL A N 1
ATOM 798 C CA . VAL A 1 103 ? 5.935 -0.007 0.051 1.00 91.00 103 VAL A CA 1
ATOM 799 C C . VAL A 1 103 ? 5.044 0.753 1.031 1.00 91.00 103 VAL A C 1
ATOM 801 O O . VAL A 1 103 ? 3.833 0.533 1.039 1.00 91.00 103 VAL A O 1
ATOM 804 N N . GLU A 1 104 ? 5.615 1.688 1.797 1.00 94.62 104 GLU A N 1
ATOM 805 C CA . GLU A 1 104 ? 4.856 2.497 2.759 1.00 94.62 104 GLU A CA 1
ATOM 806 C C . GLU A 1 104 ? 3.703 3.253 2.084 1.00 94.62 104 GLU A C 1
ATOM 808 O O . GLU A 1 104 ? 2.559 3.174 2.529 1.00 94.62 104 GLU A O 1
ATOM 813 N N . ARG A 1 105 ? 3.978 3.951 0.976 1.00 98.06 105 ARG A N 1
ATOM 814 C CA . ARG A 1 105 ? 2.954 4.714 0.246 1.00 98.06 105 ARG A CA 1
ATOM 815 C C . ARG A 1 105 ? 1.881 3.815 -0.364 1.00 98.06 105 ARG A C 1
ATOM 817 O O . ARG A 1 105 ? 0.715 4.192 -0.370 1.00 98.06 105 ARG A O 1
ATOM 824 N N . SER A 1 106 ? 2.249 2.625 -0.834 1.00 97.88 106 SER A N 1
ATOM 825 C CA . SER A 1 106 ? 1.285 1.663 -1.383 1.00 97.88 106 SER A CA 1
ATOM 826 C C . SER A 1 106 ? 0.296 1.195 -0.312 1.00 97.88 106 SER A C 1
ATOM 828 O O . SER A 1 106 ? -0.907 1.170 -0.561 1.00 97.88 106 SER A O 1
ATOM 830 N N . LEU A 1 107 ? 0.784 0.904 0.901 1.00 97.06 107 LEU A N 1
ATOM 831 C CA . LEU A 1 107 ? -0.068 0.586 2.055 1.00 97.06 107 LEU A CA 1
ATOM 832 C C . LEU A 1 107 ? -0.936 1.773 2.463 1.00 97.06 107 LEU A C 1
ATOM 834 O O . LEU A 1 107 ? -2.131 1.613 2.686 1.00 97.06 107 LEU A O 1
ATOM 838 N N . ALA A 1 108 ? -0.349 2.969 2.522 1.00 98.44 108 ALA A N 1
ATOM 839 C CA . ALA A 1 108 ? -1.073 4.174 2.896 1.00 98.44 108 ALA A CA 1
ATOM 840 C C . ALA A 1 108 ? -2.231 4.472 1.928 1.00 98.44 108 ALA A C 1
ATOM 842 O O . ALA A 1 108 ? -3.327 4.802 2.376 1.00 98.44 108 ALA A O 1
ATOM 843 N N . PHE A 1 109 ? -2.012 4.312 0.619 1.00 98.75 109 PHE A N 1
ATOM 844 C CA . PHE A 1 109 ? -3.055 4.461 -0.399 1.00 98.75 109 PHE A CA 1
ATOM 845 C C . PHE A 1 109 ? -4.165 3.420 -0.227 1.00 98.75 109 PHE A C 1
ATOM 847 O O . PHE A 1 109 ? -5.340 3.777 -0.188 1.00 98.75 109 PHE A O 1
ATOM 854 N N . ASP A 1 110 ? -3.793 2.145 -0.090 1.00 98.44 110 ASP A N 1
ATOM 855 C CA . ASP A 1 110 ? -4.740 1.034 0.031 1.00 98.44 110 ASP A CA 1
ATOM 856 C C . ASP A 1 110 ? -5.605 1.131 1.298 1.00 98.44 110 ASP A C 1
ATOM 858 O O . ASP A 1 110 ? -6.818 0.929 1.252 1.00 98.44 110 ASP A O 1
ATOM 862 N N . TRP A 1 111 ? -4.999 1.480 2.433 1.00 98.19 111 TRP A N 1
ATOM 863 C CA . TRP A 1 111 ? -5.688 1.531 3.724 1.00 98.19 111 TRP A CA 1
ATOM 864 C C . TRP A 1 111 ? -6.476 2.826 3.936 1.00 98.19 111 TRP A C 1
ATOM 866 O O . TRP A 1 111 ? -7.500 2.807 4.617 1.00 98.19 111 TRP A O 1
ATOM 876 N N . ALA A 1 112 ? -6.060 3.941 3.325 1.00 98.38 112 ALA A N 1
ATOM 877 C CA . ALA A 1 112 ? -6.810 5.198 3.361 1.00 98.38 112 ALA A CA 1
ATOM 878 C C . ALA A 1 112 ? -7.833 5.332 2.221 1.00 98.38 112 ALA A C 1
ATOM 880 O O . ALA A 1 112 ? -8.513 6.353 2.149 1.00 98.38 112 ALA A O 1
ATOM 881 N N . TYR A 1 113 ? -7.965 4.329 1.347 1.00 98.31 113 TYR A N 1
ATOM 882 C CA . TYR A 1 113 ? -8.711 4.408 0.087 1.00 98.31 113 TYR A CA 1
ATOM 883 C C . TYR A 1 113 ? -10.122 5.001 0.218 1.00 98.31 113 TYR A C 1
ATOM 885 O O . TYR A 1 113 ? -10.508 5.867 -0.561 1.00 98.31 113 TYR A O 1
ATOM 893 N N . GLN A 1 114 ? -10.872 4.592 1.248 1.00 96.81 114 GLN A N 1
ATOM 894 C CA . GLN A 1 114 ? -12.244 5.060 1.505 1.00 96.81 114 GLN A CA 1
ATOM 895 C C . GLN A 1 114 ? -12.332 6.541 1.919 1.00 96.81 114 GLN A C 1
ATOM 897 O O . GLN A 1 114 ? -13.397 7.143 1.826 1.00 96.81 114 GLN A O 1
ATOM 902 N N . ALA A 1 115 ? -11.230 7.143 2.374 1.00 98.06 115 ALA A N 1
ATOM 903 C CA . ALA A 1 115 ? -11.155 8.570 2.690 1.00 98.06 115 ALA A CA 1
ATOM 904 C C . ALA A 1 115 ? -10.716 9.439 1.503 1.00 98.06 115 ALA A C 1
ATOM 906 O O . ALA A 1 115 ? -10.647 10.664 1.645 1.00 98.06 115 ALA A O 1
ATOM 907 N N . LEU A 1 116 ? -10.365 8.830 0.367 1.00 98.38 116 LEU A N 1
ATOM 908 C CA . LEU A 1 116 ? -9.885 9.526 -0.820 1.00 98.38 116 LEU A CA 1
ATOM 909 C C . LEU A 1 116 ? -11.030 9.709 -1.817 1.00 98.38 116 LEU A C 1
ATOM 911 O O . LEU A 1 116 ? -11.700 8.757 -2.216 1.00 98.38 116 LEU A O 1
ATOM 915 N N . SER A 1 117 ? -11.216 10.940 -2.283 1.00 98.31 117 SER A N 1
ATOM 916 C CA . SER A 1 117 ? -12.105 11.214 -3.414 1.00 98.31 117 SER A CA 1
ATOM 917 C C . SER A 1 117 ? -11.591 10.553 -4.699 1.00 98.31 117 SER A C 1
ATOM 919 O O . SER A 1 117 ? -10.397 10.304 -4.849 1.00 98.31 117 SER A O 1
ATOM 921 N N . ASP A 1 118 ? -12.459 10.338 -5.687 1.00 98.25 118 ASP A N 1
ATOM 922 C CA . ASP A 1 118 ? -12.082 9.784 -7.003 1.00 98.25 118 ASP A CA 1
ATOM 923 C C . ASP A 1 118 ? -10.930 10.554 -7.660 1.00 98.25 118 ASP A C 1
ATOM 925 O O . ASP A 1 118 ? -10.049 9.982 -8.303 1.00 98.25 118 ASP A O 1
ATOM 929 N N . ARG A 1 119 ? -10.925 11.882 -7.492 1.00 98.44 119 ARG A N 1
ATOM 930 C CA . ARG A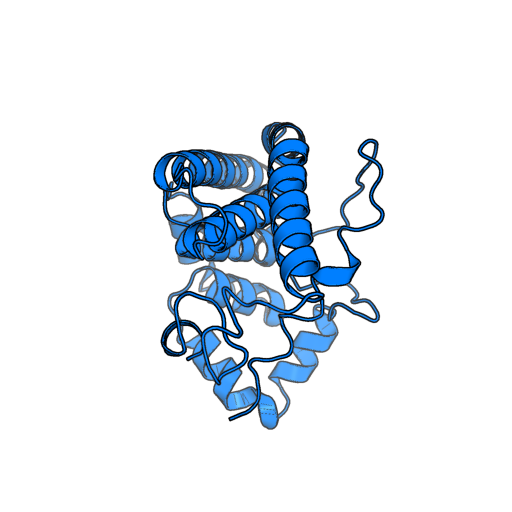 1 119 ? -9.862 12.748 -8.007 1.00 98.44 119 ARG A CA 1
ATOM 931 C C . ARG A 1 119 ? -8.537 12.485 -7.297 1.00 98.44 119 ARG A C 1
ATOM 933 O O . ARG A 1 119 ? -7.502 12.433 -7.958 1.00 98.44 119 ARG A O 1
ATOM 940 N N . GLU A 1 120 ? -8.566 12.351 -5.975 1.00 98.56 120 GLU A N 1
ATOM 941 C CA . GLU A 1 120 ? -7.383 12.031 -5.175 1.00 98.56 120 GLU A CA 1
ATOM 942 C C . GLU A 1 120 ? -6.862 10.635 -5.495 1.00 98.56 120 GLU A C 1
ATOM 944 O O . GLU A 1 120 ? -5.664 10.489 -5.719 1.00 98.56 120 GLU A O 1
ATOM 949 N N . ARG A 1 121 ? -7.747 9.640 -5.615 1.00 98.69 121 ARG A N 1
ATOM 950 C CA . ARG A 1 121 ? -7.384 8.269 -5.984 1.00 98.69 121 ARG A CA 1
ATOM 951 C C . ARG A 1 121 ? -6.620 8.226 -7.305 1.00 98.69 121 ARG A C 1
ATOM 953 O O . ARG A 1 121 ? -5.487 7.762 -7.325 1.00 98.69 121 ARG A O 1
ATOM 960 N N . LYS A 1 122 ? -7.158 8.849 -8.360 1.00 98.50 122 LYS A N 1
ATOM 961 C CA . LYS A 1 122 ? -6.487 8.976 -9.673 1.00 98.50 122 LYS A CA 1
ATOM 962 C C . LYS A 1 122 ? -5.195 9.795 -9.641 1.00 98.50 122 LYS A C 1
ATOM 964 O O . LYS A 1 122 ? -4.332 9.660 -10.508 1.00 98.50 122 LYS A O 1
ATOM 969 N N . PHE A 1 123 ? -5.074 10.750 -8.723 1.00 98.62 123 PHE A N 1
ATOM 970 C CA . PHE A 1 123 ? -3.855 11.545 -8.592 1.00 98.62 123 PHE A CA 1
ATOM 971 C C . PHE A 1 123 ? -2.751 10.752 -7.887 1.00 98.62 123 PHE A C 1
ATOM 973 O O . PHE A 1 123 ? -1.637 10.671 -8.402 1.00 98.62 123 PHE A O 1
ATOM 980 N N . PHE A 1 124 ? -3.064 10.138 -6.749 1.00 98.75 124 PHE A N 1
ATOM 981 C CA . PHE A 1 124 ? -2.103 9.379 -5.960 1.00 98.75 124 PHE A CA 1
ATOM 982 C C . PHE A 1 124 ? -1.739 8.036 -6.610 1.00 98.75 124 PHE A C 1
ATOM 984 O O . PHE A 1 124 ? -0.578 7.644 -6.536 1.00 98.75 124 PHE A O 1
ATOM 991 N N . SER A 1 125 ? -2.655 7.378 -7.331 1.00 98.56 125 SER A N 1
ATOM 992 C CA . SER A 1 125 ? -2.343 6.173 -8.117 1.00 98.56 125 SER A CA 1
ATOM 993 C C . SER A 1 125 ? -1.258 6.448 -9.167 1.00 98.56 125 SER A C 1
ATOM 995 O O . SER A 1 125 ? -0.263 5.724 -9.232 1.00 98.56 125 SER A O 1
ATOM 997 N N . ARG A 1 126 ? -1.357 7.578 -9.882 1.00 98.56 126 ARG A N 1
ATOM 998 C CA . ARG A 1 126 ? -0.311 8.045 -10.808 1.00 98.56 126 ARG A CA 1
ATOM 999 C C . ARG A 1 126 ? 1.020 8.293 -10.111 1.00 98.56 126 ARG A C 1
ATOM 1001 O O . ARG A 1 126 ? 2.064 7.928 -10.646 1.00 98.56 126 ARG A O 1
ATOM 1008 N N . LYS A 1 127 ? 1.006 8.865 -8.902 1.00 98.56 127 LYS A N 1
ATOM 1009 C CA . LYS A 1 127 ? 2.225 9.061 -8.099 1.00 98.56 127 LYS A CA 1
ATOM 1010 C C . LYS A 1 127 ? 2.868 7.748 -7.660 1.00 98.56 127 LYS A C 1
ATOM 1012 O O . LYS A 1 127 ? 4.098 7.635 -7.699 1.00 98.56 127 LYS A O 1
ATOM 1017 N N . LEU A 1 128 ? 2.067 6.736 -7.327 1.00 98.06 128 LEU A N 1
ATOM 1018 C CA . LEU A 1 128 ? 2.566 5.384 -7.074 1.00 98.06 128 LEU A CA 1
ATOM 1019 C C . LEU A 1 128 ? 3.206 4.779 -8.328 1.00 98.06 128 LEU A C 1
ATOM 1021 O O . LEU A 1 128 ? 4.299 4.223 -8.231 1.00 98.06 128 LEU A O 1
ATOM 1025 N N . MET A 1 129 ? 2.590 4.933 -9.505 1.00 98.19 129 MET A N 1
ATOM 1026 C CA . MET A 1 129 ? 3.143 4.405 -10.761 1.00 98.19 129 MET A CA 1
ATOM 1027 C C . MET A 1 129 ? 4.434 5.126 -11.175 1.00 98.19 129 MET A C 1
ATOM 1029 O O . MET A 1 129 ? 5.429 4.476 -11.505 1.00 98.19 129 MET A O 1
ATOM 1033 N N . GLU A 1 130 ? 4.476 6.458 -11.064 1.00 97.88 130 GLU A N 1
ATOM 1034 C CA . GLU A 1 130 ? 5.704 7.248 -11.242 1.00 97.88 130 GLU A CA 1
ATOM 1035 C C . GLU A 1 130 ? 6.829 6.750 -10.325 1.00 97.88 130 GLU A C 1
ATOM 1037 O O . GLU A 1 130 ? 7.965 6.564 -10.772 1.00 97.88 130 GLU A O 1
ATOM 1042 N N . SER A 1 131 ? 6.503 6.481 -9.060 1.00 97.19 131 SER A N 1
ATOM 1043 C CA . SER A 1 131 ? 7.458 5.976 -8.075 1.00 97.19 131 SER A CA 1
ATOM 1044 C C . SER A 1 131 ? 7.909 4.545 -8.379 1.00 97.19 131 SER A C 1
ATOM 1046 O O . SER A 1 131 ? 9.091 4.228 -8.244 1.00 97.19 131 SER A O 1
ATOM 1048 N N . ALA A 1 132 ? 7.006 3.682 -8.853 1.00 94.94 132 ALA A N 1
ATOM 1049 C CA . ALA A 1 132 ? 7.333 2.325 -9.285 1.00 94.94 132 ALA A CA 1
ATOM 1050 C C . ALA A 1 132 ? 8.345 2.335 -10.443 1.00 94.94 132 ALA A C 1
ATOM 1052 O O . ALA A 1 132 ? 9.349 1.621 -10.384 1.00 94.94 132 ALA A O 1
ATOM 1053 N N . ARG A 1 133 ? 8.155 3.207 -11.444 1.00 94.31 133 ARG A N 1
ATOM 1054 C CA . ARG A 1 133 ? 9.119 3.393 -12.546 1.00 94.31 133 ARG A CA 1
ATOM 1055 C C . ARG A 1 133 ? 10.456 3.947 -12.063 1.00 94.31 133 ARG A C 1
ATOM 1057 O O . ARG A 1 133 ? 11.512 3.448 -12.454 1.00 94.31 133 ARG A O 1
ATOM 1064 N N . ALA A 1 134 ? 10.427 4.968 -11.206 1.00 93.25 134 ALA A N 1
ATOM 1065 C CA . ALA A 1 134 ? 11.642 5.566 -10.657 1.00 93.25 134 ALA A CA 1
ATOM 1066 C C . ALA A 1 134 ? 12.447 4.556 -9.819 1.00 93.25 134 ALA A C 1
ATOM 1068 O O . ALA A 1 134 ? 13.675 4.515 -9.906 1.00 93.25 134 ALA A O 1
ATOM 1069 N N . THR A 1 135 ? 11.749 3.709 -9.062 1.00 90.12 135 THR A N 1
ATOM 1070 C CA . THR A 1 135 ? 12.331 2.625 -8.263 1.00 90.12 135 THR A CA 1
ATOM 1071 C C . THR A 1 135 ? 12.934 1.546 -9.157 1.00 90.12 135 THR A C 1
ATOM 1073 O O . THR A 1 135 ? 14.079 1.153 -8.940 1.00 90.12 135 THR A O 1
ATOM 1076 N N . ALA A 1 136 ? 12.233 1.135 -10.218 1.00 87.88 136 ALA A N 1
ATOM 1077 C CA . ALA A 1 136 ? 12.774 0.194 -11.196 1.00 87.88 136 ALA A CA 1
ATOM 1078 C C . ALA A 1 136 ? 14.070 0.700 -11.837 1.00 87.88 136 ALA A C 1
ATOM 1080 O O . ALA A 1 136 ? 15.054 -0.031 -11.911 1.00 87.88 136 ALA A O 1
ATOM 1081 N N . LYS A 1 137 ? 14.100 1.980 -12.227 1.00 88.00 137 LYS A N 1
ATOM 1082 C CA . LYS A 1 137 ? 15.291 2.614 -12.804 1.00 88.00 137 LYS A CA 1
ATOM 1083 C C . LYS A 1 137 ? 16.463 2.660 -11.821 1.00 88.00 137 LYS A C 1
ATOM 1085 O O . LYS A 1 137 ? 17.599 2.449 -12.232 1.00 88.00 137 LYS A O 1
ATOM 1090 N N . ARG A 1 138 ? 16.208 2.950 -10.539 1.00 84.38 138 ARG A N 1
ATOM 1091 C CA . ARG A 1 138 ? 17.257 3.008 -9.506 1.00 84.38 138 ARG A CA 1
ATOM 1092 C C . ARG A 1 138 ? 17.910 1.646 -9.282 1.00 84.38 138 ARG A C 1
ATOM 1094 O O . ARG A 1 138 ? 19.123 1.581 -9.120 1.00 84.38 138 ARG A O 1
ATOM 1101 N N . TYR A 1 139 ? 17.103 0.590 -9.247 1.00 78.06 139 TYR A N 1
ATOM 1102 C CA . TYR A 1 139 ? 17.546 -0.772 -8.946 1.00 78.06 139 TYR A CA 1
ATOM 1103 C C . TYR A 1 139 ? 17.643 -1.642 -10.203 1.00 78.06 139 TYR A C 1
ATOM 1105 O O . TYR A 1 139 ? 17.454 -2.856 -10.132 1.00 78.06 139 TYR A O 1
ATOM 1113 N N . LEU A 1 140 ? 17.954 -1.035 -11.354 1.00 72.31 140 LEU A N 1
ATOM 1114 C CA . LEU A 1 140 ? 18.317 -1.756 -12.571 1.00 72.31 140 LEU A CA 1
ATOM 1115 C C . LEU A 1 140 ? 19.743 -2.307 -12.421 1.00 72.31 140 LEU A C 1
ATOM 1117 O O . LEU A 1 140 ? 20.689 -1.838 -13.049 1.00 72.31 140 LEU A O 1
ATOM 1121 N N . ILE A 1 141 ? 19.896 -3.262 -11.510 1.00 65.00 141 ILE A N 1
ATOM 1122 C CA . ILE A 1 141 ? 21.155 -3.940 -11.232 1.00 65.00 141 ILE A CA 1
ATOM 1123 C C . ILE A 1 141 ? 21.061 -5.318 -11.898 1.00 65.00 141 ILE A C 1
ATOM 1125 O O . ILE A 1 141 ? 20.094 -6.036 -11.638 1.00 65.00 141 ILE A O 1
ATOM 1129 N N . PRO A 1 142 ? 22.031 -5.726 -12.737 1.00 61.91 142 PRO A N 1
ATOM 1130 C CA . PRO A 1 142 ? 22.046 -7.045 -13.373 1.00 61.91 142 PRO A CA 1
ATOM 1131 C C . PRO A 1 142 ? 22.457 -8.154 -12.383 1.00 61.91 142 PRO A C 1
ATOM 1133 O O . PRO A 1 142 ? 23.177 -9.082 -12.741 1.00 61.91 142 PRO A O 1
ATOM 1136 N N . THR A 1 143 ? 22.050 -8.044 -11.117 1.00 62.28 143 THR A N 1
ATOM 1137 C CA . THR A 1 143 ? 22.323 -9.033 -10.076 1.00 62.28 143 THR A CA 1
ATOM 1138 C C . THR A 1 143 ? 21.057 -9.810 -9.766 1.00 62.28 143 THR A C 1
ATOM 1140 O O . THR A 1 143 ? 20.047 -9.293 -9.291 1.00 62.28 143 THR A O 1
ATOM 1143 N N . VAL A 1 144 ? 21.131 -11.107 -10.008 1.00 58.38 144 VAL A N 1
ATOM 1144 C CA . VAL A 1 144 ? 20.187 -12.070 -9.459 1.00 58.38 144 VAL A CA 1
ATOM 1145 C C . VAL A 1 144 ? 20.602 -12.283 -7.989 1.00 58.38 144 VAL A C 1
ATOM 1147 O O . VAL A 1 144 ? 21.796 -12.284 -7.712 1.00 58.38 144 VAL A O 1
ATOM 1150 N N . TYR A 1 145 ? 19.667 -12.391 -7.037 1.00 61.72 145 TYR A N 1
ATOM 1151 C CA . TYR A 1 145 ? 19.889 -12.569 -5.576 1.00 61.72 145 TYR A CA 1
ATOM 1152 C C . TYR A 1 145 ? 20.200 -11.351 -4.697 1.00 61.72 145 TYR A C 1
ATOM 1154 O O . TYR A 1 145 ? 20.211 -11.504 -3.477 1.00 61.72 145 TYR A O 1
ATOM 1162 N N . HIS A 1 146 ? 20.385 -10.144 -5.232 1.00 70.56 146 HIS A N 1
ATOM 1163 C CA . HIS A 1 146 ? 20.546 -8.989 -4.344 1.00 70.56 146 HIS A CA 1
ATOM 1164 C C . HIS A 1 146 ? 19.189 -8.644 -3.693 1.00 70.56 146 HIS A C 1
ATOM 1166 O O . HIS A 1 146 ? 18.164 -8.558 -4.376 1.00 70.56 146 HIS A O 1
ATOM 1172 N N . ASN A 1 147 ? 19.141 -8.423 -2.379 1.00 68.25 147 ASN A N 1
ATOM 1173 C CA . ASN A 1 147 ? 17.938 -8.014 -1.647 1.00 68.25 147 ASN A CA 1
ATOM 1174 C C . ASN A 1 147 ? 17.276 -6.753 -2.223 1.00 68.25 147 ASN A C 1
ATOM 1176 O O . ASN A 1 147 ? 16.061 -6.598 -2.112 1.00 68.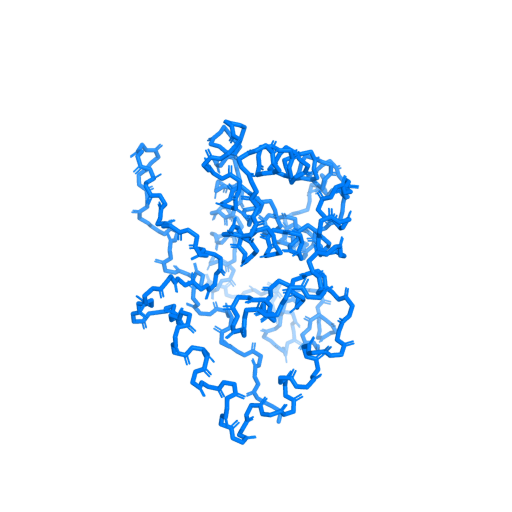25 147 ASN A O 1
ATOM 1180 N N . MET A 1 148 ? 18.044 -5.882 -2.881 1.00 71.25 148 MET A N 1
ATOM 1181 C CA . MET A 1 148 ? 17.533 -4.708 -3.576 1.00 71.25 148 MET A CA 1
ATOM 1182 C C . MET A 1 148 ? 16.598 -5.103 -4.723 1.00 71.25 148 MET A C 1
ATOM 1184 O O . MET A 1 148 ? 15.601 -4.420 -4.942 1.00 71.25 148 MET A O 1
ATOM 1188 N N . CYS A 1 149 ? 16.851 -6.231 -5.394 1.00 72.44 149 CYS A N 1
ATOM 1189 C CA . CYS A 1 149 ? 15.978 -6.779 -6.434 1.00 72.44 149 CYS A CA 1
ATOM 1190 C C . CYS A 1 149 ? 14.665 -7.291 -5.827 1.00 72.44 149 CYS A C 1
ATOM 1192 O O . CYS A 1 149 ? 13.585 -6.974 -6.324 1.00 72.44 149 CYS A O 1
ATOM 1194 N N . ARG A 1 150 ? 14.736 -7.988 -4.682 1.00 74.62 150 ARG A N 1
ATOM 1195 C CA . ARG A 1 150 ? 13.544 -8.419 -3.930 1.00 74.62 150 ARG A CA 1
ATOM 1196 C C . ARG A 1 150 ? 12.710 -7.226 -3.465 1.00 74.62 150 ARG A C 1
ATOM 1198 O O . ARG A 1 150 ? 11.502 -7.195 -3.690 1.00 74.62 150 ARG A O 1
ATOM 1205 N N . GLY A 1 151 ? 13.353 -6.259 -2.811 1.00 75.69 151 GLY A N 1
ATOM 1206 C CA . GLY A 1 151 ? 12.710 -5.059 -2.284 1.00 75.69 151 GLY A CA 1
ATOM 1207 C C . GLY A 1 151 ? 12.042 -4.253 -3.392 1.00 75.69 151 GLY A C 1
ATOM 1208 O O . GLY A 1 151 ? 10.859 -3.931 -3.284 1.00 75.69 151 GLY A O 1
ATOM 1209 N N . ARG A 1 152 ? 12.762 -4.008 -4.495 1.00 84.50 152 ARG A N 1
ATOM 1210 C CA . ARG A 1 152 ? 12.239 -3.360 -5.707 1.00 84.50 152 ARG A CA 1
ATOM 1211 C C . ARG A 1 152 ? 10.977 -4.061 -6.214 1.00 84.50 152 ARG A C 1
ATOM 1213 O O . ARG A 1 152 ? 9.944 -3.402 -6.332 1.00 84.50 152 ARG A O 1
ATOM 1220 N N . ASN A 1 153 ? 11.039 -5.368 -6.473 1.00 82.12 153 ASN A N 1
ATOM 1221 C CA . ASN A 1 153 ? 9.915 -6.115 -7.045 1.00 82.12 153 ASN A CA 1
ATOM 1222 C C . ASN A 1 153 ? 8.703 -6.125 -6.101 1.00 82.12 153 ASN A C 1
ATOM 1224 O O . ASN A 1 153 ? 7.567 -5.966 -6.546 1.00 82.12 153 ASN A O 1
ATOM 1228 N N . MET A 1 154 ? 8.937 -6.228 -4.788 1.00 82.12 154 MET A N 1
ATOM 1229 C CA . MET A 1 154 ? 7.888 -6.123 -3.770 1.00 82.12 154 MET A CA 1
ATOM 1230 C C . MET A 1 154 ? 7.230 -4.737 -3.768 1.00 82.12 154 MET A C 1
ATOM 1232 O O . MET A 1 154 ? 6.004 -4.643 -3.804 1.00 82.12 154 MET A O 1
ATOM 1236 N N . GLY A 1 155 ? 8.027 -3.664 -3.775 1.00 86.69 155 GLY A N 1
ATOM 1237 C CA . GLY A 1 155 ? 7.518 -2.294 -3.829 1.00 86.69 155 GLY A CA 1
ATOM 1238 C C . GLY A 1 155 ? 6.704 -2.026 -5.094 1.00 86.69 155 GLY A C 1
ATOM 1239 O O . GLY A 1 155 ? 5.605 -1.482 -5.010 1.00 86.69 155 GLY A O 1
ATOM 1240 N N . GLN A 1 156 ? 7.196 -2.460 -6.259 1.00 91.69 156 GLN A N 1
ATOM 1241 C CA . GLN A 1 156 ? 6.462 -2.331 -7.520 1.00 91.69 156 GLN A CA 1
ATOM 1242 C C . GLN A 1 156 ? 5.168 -3.148 -7.521 1.00 91.69 156 GLN A C 1
ATOM 1244 O O . GLN A 1 156 ? 4.131 -2.626 -7.926 1.00 91.69 156 GLN A O 1
ATOM 1249 N N . GLY A 1 157 ? 5.206 -4.394 -7.041 1.00 90.00 157 GLY A N 1
ATOM 1250 C CA . GLY A 1 157 ? 4.026 -5.256 -6.972 1.00 90.00 157 GLY A CA 1
ATOM 1251 C C . GLY A 1 157 ? 2.940 -4.655 -6.088 1.00 90.00 157 GLY A C 1
ATOM 1252 O O . GLY A 1 157 ? 1.786 -4.572 -6.498 1.00 90.00 157 GLY A O 1
ATOM 1253 N N . MET A 1 158 ? 3.312 -4.149 -4.912 1.00 94.19 158 MET A N 1
ATOM 1254 C CA . MET A 1 158 ? 2.369 -3.480 -4.014 1.00 94.19 158 MET A CA 1
ATOM 1255 C C . MET A 1 158 ? 1.791 -2.203 -4.624 1.00 94.19 158 MET A C 1
ATOM 1257 O O . MET A 1 158 ? 0.585 -1.990 -4.528 1.00 94.19 158 MET A O 1
ATOM 1261 N N . ALA A 1 159 ? 2.616 -1.389 -5.286 1.00 96.50 159 ALA A N 1
ATOM 1262 C CA . ALA A 1 159 ? 2.151 -0.178 -5.953 1.00 96.50 159 ALA A CA 1
ATOM 1263 C C . ALA A 1 159 ? 1.136 -0.505 -7.055 1.00 96.50 159 ALA A C 1
ATOM 1265 O O . ALA A 1 159 ? 0.071 0.106 -7.109 1.00 96.50 159 ALA A O 1
ATOM 1266 N N . VAL A 1 160 ? 1.440 -1.497 -7.898 1.00 95.31 160 VAL A N 1
ATOM 1267 C CA . VAL A 1 160 ? 0.559 -1.966 -8.978 1.00 95.31 160 VAL A CA 1
ATOM 1268 C C . VAL A 1 160 ? -0.769 -2.485 -8.430 1.00 95.31 160 VAL A C 1
ATOM 1270 O O . VAL A 1 160 ? -1.825 -2.100 -8.925 1.00 95.31 160 VAL A O 1
ATOM 1273 N N . LEU A 1 161 ? -0.737 -3.326 -7.396 1.00 93.69 161 LEU A N 1
ATOM 1274 C CA . LEU A 1 161 ? -1.955 -3.869 -6.791 1.00 93.69 161 LEU A CA 1
ATOM 1275 C C . LEU A 1 161 ? -2.802 -2.773 -6.128 1.00 93.69 161 LEU A C 1
ATOM 1277 O O . LEU A 1 161 ? -4.023 -2.790 -6.267 1.00 93.69 161 LEU A O 1
ATOM 1281 N N . ALA A 1 162 ? -2.171 -1.805 -5.456 1.00 96.19 162 ALA A N 1
ATOM 1282 C CA . ALA A 1 162 ? -2.861 -0.655 -4.873 1.00 96.19 162 ALA A CA 1
ATOM 1283 C C . ALA A 1 162 ? -3.509 0.236 -5.944 1.00 96.19 162 ALA A C 1
ATOM 1285 O O . ALA A 1 162 ? -4.639 0.672 -5.772 1.00 96.19 162 ALA A O 1
ATOM 1286 N N . ALA A 1 163 ? -2.822 0.493 -7.059 1.00 97.50 163 ALA A N 1
ATOM 1287 C CA . ALA A 1 163 ? -3.292 1.391 -8.115 1.00 97.50 163 ALA A CA 1
ATOM 1288 C C . ALA A 1 163 ? -4.199 0.718 -9.166 1.00 97.50 163 ALA A C 1
ATOM 1290 O O . ALA A 1 163 ? -4.609 1.382 -10.117 1.00 97.50 163 ALA A O 1
ATOM 1291 N N . TRP A 1 164 ? -4.501 -0.577 -9.021 1.00 95.81 164 TRP A N 1
ATOM 1292 C CA . TRP A 1 164 ? -5.137 -1.412 -10.051 1.00 95.81 164 TRP A CA 1
ATOM 1293 C C . TRP A 1 164 ? -6.429 -0.837 -10.642 1.00 95.81 164 TRP A C 1
ATOM 1295 O O . TRP A 1 164 ? -6.674 -0.966 -11.845 1.00 95.81 164 TRP A O 1
ATOM 1305 N N . ASP A 1 165 ? -7.249 -0.210 -9.798 1.00 94.81 165 ASP A N 1
ATOM 1306 C CA . ASP A 1 165 ? -8.564 0.308 -10.182 1.00 94.81 165 ASP A CA 1
ATOM 1307 C C . ASP A 1 165 ? -8.483 1.737 -10.749 1.00 94.81 165 ASP A C 1
ATOM 1309 O O . ASP A 1 165 ? -9.337 2.142 -11.538 1.00 94.81 165 ASP A O 1
ATOM 1313 N N . ASP A 1 166 ? -7.443 2.493 -10.381 1.00 97.38 166 ASP A N 1
ATOM 1314 C CA . ASP A 1 166 ? -7.365 3.946 -10.574 1.00 97.38 166 ASP A CA 1
ATOM 1315 C C . ASP A 1 166 ? -6.285 4.399 -11.566 1.00 97.38 166 ASP A C 1
ATOM 1317 O O . ASP A 1 166 ? -6.284 5.568 -11.965 1.00 97.38 166 ASP A O 1
ATOM 1321 N N . ASP A 1 167 ? -5.362 3.519 -11.966 1.00 96.81 167 ASP A N 1
ATOM 1322 C CA . ASP A 1 167 ? -4.350 3.808 -12.984 1.00 96.81 167 ASP A CA 1
ATOM 1323 C C . ASP A 1 167 ? -4.253 2.678 -14.032 1.00 96.81 167 ASP A C 1
ATOM 1325 O O . ASP A 1 167 ? -3.875 1.550 -13.701 1.00 96.81 167 ASP A O 1
ATOM 1329 N N . PRO A 1 168 ? -4.544 2.946 -15.322 1.00 94.75 168 PRO A N 1
ATOM 1330 C CA . PRO A 1 168 ? -4.434 1.934 -16.373 1.00 94.75 168 PRO A CA 1
ATOM 1331 C C . PRO A 1 168 ? -3.006 1.408 -16.569 1.00 94.75 168 PRO A C 1
ATOM 1333 O O . PRO A 1 168 ? -2.826 0.327 -17.135 1.00 94.75 168 PRO A O 1
ATOM 1336 N N . GLU A 1 169 ? -1.984 2.144 -16.137 1.00 94.75 169 GLU A N 1
ATOM 1337 C CA . GLU A 1 169 ? -0.601 1.688 -16.194 1.00 94.75 169 GLU A CA 1
ATOM 1338 C C . GLU A 1 169 ? -0.328 0.530 -15.233 1.00 94.75 169 GLU A C 1
ATOM 1340 O O . GLU A 1 169 ? 0.466 -0.346 -15.571 1.00 94.75 169 GLU A O 1
ATOM 1345 N N . ALA A 1 170 ? -1.035 0.448 -14.101 1.00 93.75 170 ALA A N 1
ATOM 1346 C CA . ALA A 1 170 ? -0.886 -0.655 -13.155 1.00 93.75 170 ALA A CA 1
ATOM 1347 C C . ALA A 1 170 ? -1.107 -2.011 -13.847 1.00 9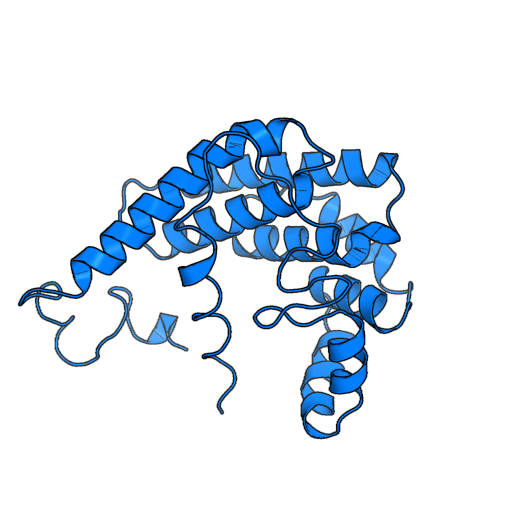3.75 170 ALA A C 1
ATOM 1349 O O . ALA A 1 170 ? -0.262 -2.904 -13.780 1.00 93.75 170 ALA A O 1
ATOM 1350 N N . LYS A 1 171 ? -2.190 -2.125 -14.624 1.00 91.69 171 LYS A N 1
ATOM 1351 C CA . LYS A 1 171 ? -2.515 -3.332 -15.402 1.00 91.69 171 LYS A CA 1
ATOM 1352 C C . LYS A 1 171 ? -1.494 -3.624 -16.502 1.00 91.69 171 LYS A C 1
ATOM 1354 O O . LYS A 1 171 ? -1.245 -4.786 -16.802 1.00 91.69 171 LYS A O 1
ATOM 1359 N N . LYS A 1 172 ? -0.889 -2.589 -17.095 1.00 92.38 172 LYS A N 1
ATOM 1360 C CA . LYS A 1 172 ? 0.165 -2.746 -18.113 1.00 92.38 172 LYS A CA 1
ATOM 1361 C C . LYS A 1 172 ? 1.488 -3.214 -17.509 1.00 92.38 172 LYS A C 1
ATOM 1363 O O . LYS A 1 172 ? 2.199 -3.981 -18.145 1.00 92.38 172 LYS A O 1
ATOM 1368 N N . LEU A 1 173 ? 1.819 -2.740 -16.309 1.00 89.81 173 LEU A N 1
ATOM 1369 C CA . LEU A 1 173 ? 3.073 -3.046 -15.622 1.00 89.81 173 LEU A CA 1
ATOM 1370 C C . LEU A 1 173 ? 3.035 -4.404 -14.904 1.00 89.81 173 LEU A C 1
ATOM 1372 O O . LEU A 1 173 ? 4.080 -5.033 -14.734 1.00 89.81 173 LEU A O 1
ATOM 1376 N N . PHE A 1 174 ? 1.847 -4.864 -14.503 1.00 89.44 174 PHE A N 1
ATOM 1377 C CA . PHE A 1 174 ? 1.671 -6.093 -13.730 1.00 89.44 174 PHE A CA 1
ATOM 1378 C C . PHE A 1 174 ? 2.345 -7.333 -14.331 1.00 89.44 174 PHE A C 1
ATOM 1380 O O . PHE A 1 174 ? 3.092 -7.963 -13.587 1.00 89.44 174 PHE A O 1
ATOM 1387 N N . PRO A 1 175 ? 2.192 -7.669 -15.631 1.00 88.69 175 PRO A N 1
ATOM 1388 C CA . PRO A 1 175 ? 2.811 -8.875 -16.184 1.00 88.69 175 PRO A CA 1
ATOM 1389 C C . PRO A 1 175 ? 4.337 -8.878 -16.048 1.00 88.69 175 PRO A C 1
ATOM 1391 O O . PRO A 1 175 ? 4.932 -9.909 -15.749 1.00 88.69 175 PRO A O 1
ATOM 1394 N N . THR A 1 176 ? 4.975 -7.716 -16.213 1.00 87.94 176 THR A N 1
ATOM 1395 C CA . THR A 1 176 ? 6.427 -7.574 -16.046 1.00 87.94 176 THR A CA 1
ATOM 1396 C C . THR A 1 176 ? 6.837 -7.822 -14.598 1.00 87.94 176 THR A C 1
ATOM 1398 O O . THR A 1 176 ? 7.725 -8.629 -14.344 1.00 87.94 176 THR A O 1
ATOM 1401 N N . VAL A 1 177 ? 6.168 -7.168 -13.643 1.00 85.50 177 VAL A N 1
ATOM 1402 C CA . VAL A 1 177 ? 6.478 -7.307 -12.210 1.00 85.50 177 VAL A CA 1
ATOM 1403 C C . VAL A 1 177 ? 6.194 -8.727 -11.716 1.00 85.50 177 VAL A C 1
ATOM 1405 O O . VAL A 1 177 ? 6.963 -9.283 -10.933 1.00 85.50 177 VAL A O 1
ATOM 1408 N N . GLU A 1 178 ? 5.104 -9.331 -12.184 1.00 84.25 178 GLU A N 1
ATOM 1409 C CA . GLU A 1 178 ? 4.758 -10.717 -11.892 1.00 84.25 178 GLU A CA 1
ATOM 1410 C C . GLU A 1 178 ? 5.828 -11.674 -12.422 1.00 84.25 178 GLU A C 1
ATOM 1412 O O . GLU A 1 178 ? 6.273 -12.550 -11.680 1.00 84.25 178 GLU A O 1
ATOM 1417 N N . ASN A 1 179 ? 6.277 -11.495 -13.668 1.00 84.50 179 ASN A N 1
ATOM 1418 C CA . ASN A 1 179 ? 7.337 -12.316 -14.244 1.00 84.50 179 ASN A CA 1
ATOM 1419 C C . ASN A 1 179 ? 8.647 -12.183 -13.454 1.00 84.50 179 ASN A C 1
ATOM 1421 O O . ASN A 1 179 ? 9.214 -13.195 -13.053 1.00 84.50 179 ASN A O 1
ATOM 1425 N N . GLU A 1 180 ? 9.076 -10.957 -13.136 1.00 81.62 180 GLU A N 1
ATOM 1426 C CA . GLU A 1 180 ? 10.280 -10.706 -12.327 1.00 81.62 180 GLU A CA 1
ATOM 1427 C C . GLU A 1 180 ? 10.179 -11.347 -10.923 1.00 81.62 180 GLU A C 1
ATOM 1429 O O . GLU A 1 180 ? 11.158 -11.891 -10.407 1.00 81.62 180 GLU A O 1
ATOM 1434 N N . LEU A 1 181 ? 8.996 -11.330 -10.292 1.00 77.00 181 LEU A N 1
ATOM 1435 C CA . LEU A 1 181 ? 8.754 -12.012 -9.012 1.00 77.00 181 LEU A CA 1
ATOM 1436 C C . LEU A 1 181 ? 8.757 -13.538 -9.149 1.00 77.00 181 LEU A C 1
ATOM 1438 O O . LEU A 1 181 ? 9.310 -14.220 -8.286 1.00 77.00 181 LEU A O 1
ATOM 1442 N N . ARG A 1 182 ? 8.152 -14.088 -10.207 1.00 78.06 182 ARG A N 1
ATOM 1443 C CA . ARG A 1 182 ? 8.141 -15.536 -10.476 1.00 78.06 182 ARG A CA 1
ATOM 1444 C C . ARG A 1 182 ? 9.540 -16.061 -10.753 1.00 78.06 182 ARG A C 1
ATOM 1446 O O . ARG A 1 182 ? 9.907 -17.088 -10.192 1.00 78.06 182 ARG A O 1
ATOM 1453 N N . GLU A 1 183 ? 10.315 -15.357 -11.571 1.00 76.62 183 GLU A N 1
ATOM 1454 C CA . GLU A 1 183 ? 11.717 -15.677 -11.834 1.00 76.62 183 GLU A CA 1
ATOM 1455 C C . GLU A 1 183 ? 12.518 -15.664 -10.536 1.00 76.62 183 GLU A C 1
ATOM 1457 O O . GLU A 1 183 ? 13.186 -16.647 -10.224 1.00 76.62 183 GLU A O 1
ATOM 1462 N N . PHE A 1 184 ? 12.372 -14.612 -9.727 1.00 73.19 184 PHE A N 1
ATOM 1463 C CA . PHE A 1 184 ? 13.019 -14.531 -8.421 1.00 73.19 184 PHE A CA 1
ATOM 1464 C C . PHE A 1 184 ? 12.635 -15.702 -7.503 1.00 73.19 184 PHE A C 1
ATOM 1466 O O . PHE A 1 184 ? 13.509 -16.326 -6.910 1.00 73.19 184 PHE A O 1
ATOM 1473 N N . LEU A 1 185 ? 11.348 -16.051 -7.404 1.00 70.00 185 LEU A N 1
ATOM 1474 C CA . LEU A 1 185 ? 10.894 -17.184 -6.589 1.00 70.00 185 LEU A CA 1
ATOM 1475 C C . LEU A 1 185 ? 11.389 -18.530 -7.117 1.00 70.00 185 LEU A C 1
ATOM 1477 O O . LEU A 1 185 ? 11.752 -19.385 -6.314 1.00 70.00 185 LEU A O 1
ATOM 1481 N N . LYS A 1 186 ? 11.422 -18.721 -8.439 1.00 72.31 186 LYS A N 1
ATOM 1482 C CA . LYS A 1 186 ? 11.989 -19.922 -9.061 1.00 72.31 186 LYS A CA 1
ATOM 1483 C C . LYS A 1 186 ? 13.466 -20.047 -8.717 1.00 72.31 186 LYS A C 1
ATOM 1485 O O . LYS A 1 186 ? 13.888 -21.090 -8.251 1.00 72.31 186 LYS A O 1
ATOM 1490 N N . ILE A 1 187 ? 14.211 -18.959 -8.859 1.00 68.88 187 ILE A N 1
ATOM 1491 C CA . ILE A 1 187 ? 15.621 -18.873 -8.495 1.00 68.88 187 ILE A CA 1
ATOM 1492 C C . ILE A 1 187 ? 15.844 -19.233 -7.014 1.00 68.88 187 ILE A C 1
ATOM 1494 O O . ILE A 1 187 ? 16.757 -19.987 -6.688 1.00 68.88 187 ILE A O 1
ATOM 1498 N N . LEU A 1 188 ? 14.983 -18.749 -6.111 1.00 64.94 188 LEU A N 1
ATOM 1499 C CA . LEU A 1 188 ? 15.039 -19.138 -4.700 1.00 64.94 188 LEU A CA 1
ATOM 1500 C C . LEU A 1 188 ? 14.668 -20.599 -4.466 1.00 64.94 188 LEU A C 1
ATOM 1502 O O . LEU A 1 188 ? 15.293 -21.241 -3.631 1.00 64.94 188 LEU A O 1
ATOM 1506 N N . GLY A 1 189 ? 13.670 -21.116 -5.182 1.00 62.97 189 GLY A N 1
ATOM 1507 C CA . GLY A 1 189 ? 13.239 -22.509 -5.105 1.00 62.97 189 GLY A CA 1
ATOM 1508 C C . GLY A 1 189 ? 14.285 -23.487 -5.643 1.00 62.97 189 GLY A C 1
ATOM 1509 O O . GLY A 1 189 ? 14.506 -24.521 -5.023 1.00 62.97 189 GLY A O 1
ATOM 1510 N N . ASP A 1 190 ? 14.972 -23.134 -6.730 1.00 60.12 190 ASP A N 1
ATOM 1511 C CA . ASP A 1 190 ? 16.068 -23.905 -7.332 1.00 60.12 190 ASP A CA 1
ATOM 1512 C C . ASP A 1 190 ? 17.320 -23.904 -6.430 1.00 60.12 190 ASP A C 1
ATOM 1514 O O . ASP A 1 190 ? 18.114 -24.839 -6.470 1.00 60.12 190 ASP A O 1
ATOM 1518 N N . GLY A 1 191 ? 17.469 -22.908 -5.547 1.00 51.31 191 GLY A N 1
ATOM 1519 C CA . GLY A 1 191 ? 18.504 -22.877 -4.506 1.00 51.31 191 GLY A CA 1
ATOM 1520 C C . GLY A 1 191 ? 18.243 -23.794 -3.298 1.00 51.31 191 GLY A C 1
ATOM 1521 O O . GLY A 1 191 ? 19.076 -23.851 -2.393 1.00 51.31 191 GLY A O 1
ATOM 1522 N N . VAL A 1 192 ? 17.099 -24.494 -3.241 1.00 47.22 192 VAL A N 1
ATOM 1523 C CA . VAL A 1 192 ? 16.709 -25.349 -2.098 1.00 47.22 192 VAL A CA 1
ATOM 1524 C C . VAL A 1 192 ? 17.109 -26.831 -2.272 1.00 47.22 192 VAL A C 1
ATOM 1526 O O . VAL A 1 192 ? 17.423 -27.457 -1.255 1.00 47.22 192 VAL A O 1
ATOM 1529 N N . PRO A 1 193 ? 17.186 -27.422 -3.486 1.00 45.38 193 PRO A N 1
ATOM 1530 C CA . PRO A 1 193 ? 17.691 -28.783 -3.660 1.00 45.38 193 PRO A CA 1
ATOM 1531 C C . PRO A 1 193 ? 18.908 -28.874 -4.606 1.00 45.38 193 PRO A C 1
ATOM 1533 O O . PRO A 1 193 ? 18.728 -29.054 -5.803 1.00 45.38 193 PRO A O 1
ATOM 1536 N N . ALA A 1 194 ? 20.135 -28.834 -4.063 1.00 41.16 194 ALA A N 1
ATOM 1537 C CA . ALA A 1 194 ? 21.264 -29.733 -4.400 1.00 41.16 194 ALA A CA 1
ATOM 1538 C C . ALA A 1 194 ? 22.612 -29.166 -3.917 1.00 41.16 194 ALA A C 1
ATOM 1540 O O . ALA A 1 194 ? 23.163 -28.266 -4.531 1.00 41.16 194 ALA A O 1
ATOM 1541 N N . GLY A 1 195 ? 23.165 -29.755 -2.849 1.00 44.03 195 GLY A N 1
ATOM 1542 C CA . GLY A 1 195 ? 24.616 -29.936 -2.647 1.00 44.03 195 GLY A CA 1
ATOM 1543 C C . GLY A 1 195 ? 25.514 -28.716 -2.447 1.00 44.03 195 GLY A C 1
ATOM 1544 O O . GLY A 1 195 ? 26.667 -28.901 -2.074 1.00 44.03 195 GLY A O 1
ATOM 1545 N N . ASP A 1 196 ? 25.001 -27.510 -2.642 1.00 41.56 196 ASP A N 1
ATOM 1546 C CA . ASP A 1 196 ? 25.807 -26.316 -2.777 1.00 41.56 196 ASP A CA 1
ATOM 1547 C C . ASP A 1 196 ? 24.902 -25.089 -2.310 1.00 41.56 196 ASP A C 1
ATOM 1549 O O . ASP A 1 196 ? 23.803 -24.898 -2.801 1.00 41.56 196 ASP A O 1
ATOM 1553 N N . MET A 1 197 ? 25.313 -24.233 -1.345 1.00 49.16 197 MET A N 1
ATOM 1554 C CA . MET A 1 197 ? 24.973 -22.772 -1.278 1.00 49.16 197 MET A CA 1
ATOM 1555 C C . MET A 1 197 ? 26.179 -21.747 -1.204 1.00 49.16 197 MET A C 1
ATOM 1557 O O . MET A 1 197 ? 26.750 -21.510 -0.159 1.00 49.16 197 MET A O 1
ATOM 1561 N N . ALA A 1 198 ? 26.762 -21.157 -2.251 1.00 51.91 198 ALA A N 1
ATOM 1562 C CA . ALA A 1 198 ? 27.723 -21.913 -3.058 1.00 51.91 198 ALA A CA 1
ATOM 1563 C C . ALA A 1 198 ? 27.769 -23.329 -2.544 1.00 51.91 198 ALA A C 1
ATOM 1565 O O . ALA A 1 198 ? 27.025 -23.945 -3.224 1.00 51.91 198 ALA A O 1
ATOM 1566 N N . GLY A 1 199 ? 28.266 -23.660 -1.309 1.00 39.22 199 GLY A N 1
ATOM 1567 C CA . GLY A 1 199 ? 27.949 -24.708 -0.273 1.00 39.22 199 GLY A CA 1
ATOM 1568 C C . GLY A 1 199 ? 27.406 -24.157 1.091 1.00 39.22 199 GLY A C 1
ATOM 1569 O O . GLY A 1 199 ? 28.193 -23.749 1.930 1.00 39.22 199 GLY A O 1
ATOM 1570 N N . ARG A 1 200 ? 26.091 -24.105 1.382 1.00 44.53 200 ARG A N 1
ATOM 1571 C CA . ARG A 1 200 ? 25.417 -23.562 2.608 1.00 44.53 200 ARG A CA 1
ATOM 1572 C C . ARG A 1 200 ? 25.641 -22.103 3.091 1.00 44.53 200 ARG A C 1
ATOM 1574 O O . ARG A 1 200 ? 25.117 -21.739 4.141 1.00 44.53 200 ARG A O 1
ATOM 1581 N N . ALA A 1 201 ? 26.402 -21.290 2.380 1.00 46.66 201 ALA A N 1
ATOM 1582 C CA . ALA A 1 201 ? 27.115 -20.102 2.842 1.00 46.66 201 ALA A CA 1
ATOM 1583 C C . ALA A 1 201 ? 27.799 -20.448 4.177 1.00 46.66 201 ALA A C 1
ATOM 1585 O O . ALA A 1 201 ? 27.730 -19.728 5.165 1.00 46.66 201 ALA A O 1
ATOM 1586 N N . CYS A 1 202 ? 28.338 -21.674 4.192 1.00 41.47 202 CYS A N 1
ATOM 1587 C CA . CYS A 1 202 ? 29.141 -22.343 5.201 1.00 41.47 202 CYS A CA 1
ATOM 1588 C C . CYS A 1 202 ? 28.717 -22.166 6.674 1.00 41.47 202 CYS A C 1
ATOM 1590 O O . CYS A 1 202 ? 29.517 -21.683 7.457 1.00 41.47 202 CYS A O 1
ATOM 1592 N N . TYR A 1 203 ? 27.549 -22.709 7.065 1.00 38.50 203 TYR A N 1
ATOM 1593 C CA . TYR A 1 203 ? 27.115 -23.036 8.455 1.00 38.50 203 TYR A CA 1
ATOM 1594 C C . TYR A 1 203 ? 25.985 -22.202 9.097 1.00 38.50 203 TYR A C 1
ATOM 1596 O O . TYR A 1 203 ? 25.864 -22.182 10.321 1.00 38.50 203 TYR A O 1
ATOM 1604 N N . GLY A 1 204 ? 25.074 -21.602 8.317 1.00 40.66 204 GLY A N 1
ATOM 1605 C CA . GLY A 1 204 ? 23.982 -20.826 8.929 1.00 40.66 204 GLY A CA 1
ATOM 1606 C C . GLY A 1 204 ? 22.630 -20.750 8.227 1.00 40.66 204 GLY A C 1
ATOM 1607 O O . GLY A 1 204 ? 21.814 -19.972 8.687 1.00 40.66 204 GLY A O 1
ATOM 1608 N N . GLY A 1 205 ? 22.346 -21.491 7.149 1.00 39.47 205 GLY A N 1
ATOM 1609 C CA . GLY A 1 205 ? 20.989 -21.514 6.562 1.00 39.47 205 GLY A CA 1
ATOM 1610 C C . GLY A 1 205 ? 20.431 -20.153 6.098 1.00 39.47 205 GLY A C 1
ATOM 1611 O O . GLY A 1 205 ? 19.220 -20.036 5.930 1.00 39.47 205 GLY A O 1
ATOM 1612 N N . GLY A 1 206 ? 21.289 -19.139 5.951 1.00 49.75 206 GLY A N 1
ATOM 1613 C CA . GLY A 1 206 ? 20.920 -17.737 5.755 1.00 49.75 206 GLY A CA 1
ATOM 1614 C C . GLY A 1 206 ? 21.075 -17.260 4.312 1.00 49.75 206 GLY A C 1
ATOM 1615 O O . GLY A 1 206 ? 21.753 -17.885 3.496 1.00 49.75 206 GLY A O 1
ATOM 1616 N N . TRP A 1 207 ? 20.425 -16.135 4.016 1.00 54.09 207 TRP A N 1
ATOM 1617 C CA . TRP A 1 207 ? 20.526 -15.406 2.751 1.00 54.09 207 TRP A CA 1
ATOM 1618 C C . TRP A 1 207 ? 21.997 -15.041 2.441 1.00 54.09 207 TRP A C 1
ATOM 1620 O O . TRP A 1 207 ? 22.735 -14.731 3.380 1.00 54.09 207 TRP A O 1
ATOM 1630 N N . PRO A 1 208 ? 22.453 -15.019 1.167 1.00 54.91 208 PRO A N 1
ATOM 1631 C CA . PRO A 1 208 ? 23.866 -14.782 0.823 1.00 54.91 208 PRO A CA 1
ATOM 1632 C C . PRO A 1 208 ? 24.454 -13.455 1.327 1.00 54.91 208 PRO A C 1
ATOM 1634 O O . PRO A 1 208 ? 25.669 -13.308 1.388 1.00 54.91 208 PRO A O 1
ATOM 1637 N N . GLU A 1 209 ? 23.610 -12.488 1.693 1.00 56.41 209 GLU A N 1
ATOM 1638 C CA . GLU A 1 209 ? 24.042 -11.189 2.228 1.00 56.41 209 GLU A CA 1
ATOM 1639 C C . GLU A 1 209 ? 24.262 -11.187 3.753 1.00 56.41 209 GLU A C 1
ATOM 1641 O O . GLU A 1 209 ? 24.655 -10.166 4.316 1.00 56.41 209 GLU A O 1
ATOM 1646 N N . GLY A 1 210 ? 24.059 -12.327 4.420 1.00 49.47 210 GLY A N 1
ATOM 1647 C CA . GLY A 1 210 ? 24.417 -12.538 5.819 1.00 49.47 210 GLY A CA 1
ATOM 1648 C C . GLY A 1 210 ? 23.382 -12.077 6.853 1.00 49.47 210 GLY A C 1
ATOM 1649 O O . GLY A 1 210 ? 22.398 -11.398 6.566 1.00 49.47 210 GLY A O 1
ATOM 1650 N N . TYR A 1 211 ? 23.658 -12.455 8.102 1.00 45.44 211 TYR A N 1
ATOM 1651 C CA . TYR A 1 211 ? 22.783 -12.353 9.277 1.00 45.44 211 TYR A CA 1
ATOM 1652 C C . TYR A 1 211 ? 22.328 -10.928 9.648 1.00 45.44 211 TYR A C 1
ATOM 1654 O O . TYR A 1 211 ? 21.325 -10.762 10.339 1.00 45.44 211 TYR A O 1
ATOM 1662 N N . ASP A 1 212 ? 23.016 -9.880 9.188 1.00 44.91 212 ASP A N 1
ATOM 1663 C CA . ASP A 1 212 ? 22.598 -8.493 9.446 1.00 44.91 212 ASP A CA 1
ATOM 1664 C C . ASP A 1 212 ? 21.423 -8.042 8.552 1.00 44.91 212 ASP A C 1
ATOM 1666 O O . ASP A 1 212 ? 20.761 -7.058 8.876 1.00 44.91 212 ASP A O 1
ATOM 1670 N N . TYR A 1 213 ? 21.087 -8.812 7.507 1.00 44.97 213 TYR A N 1
ATOM 1671 C CA . TYR A 1 213 ? 19.780 -8.768 6.831 1.00 44.97 213 TYR A CA 1
ATOM 1672 C C . TYR A 1 213 ? 18.731 -9.704 7.454 1.00 44.97 213 TYR A C 1
ATOM 1674 O O . TYR A 1 213 ? 17.556 -9.638 7.089 1.00 44.97 213 TYR A O 1
ATOM 1682 N N . ASP A 1 214 ? 19.134 -10.534 8.421 1.00 36.91 214 ASP A N 1
ATOM 1683 C CA . ASP A 1 214 ? 18.259 -11.411 9.205 1.00 36.91 214 ASP A CA 1
ATOM 1684 C C . ASP A 1 214 ? 17.877 -10.802 10.583 1.00 36.91 214 ASP A C 1
ATOM 1686 O O . ASP A 1 214 ? 17.137 -11.428 11.353 1.00 36.91 214 ASP A O 1
ATOM 1690 N N . LYS A 1 215 ? 18.342 -9.580 10.908 1.00 36.28 215 LYS A N 1
ATOM 1691 C CA . LYS A 1 215 ? 18.019 -8.825 12.142 1.00 36.28 215 LYS A CA 1
ATOM 1692 C C . LYS A 1 215 ? 16.927 -7.776 11.977 1.00 36.28 215 LYS A C 1
ATOM 1694 O O . LYS A 1 215 ? 16.269 -7.495 13.010 1.00 36.28 215 LYS A O 1
#

InterPro domains:
  IPR008929 Chondroitin AC/alginate lyase [G3DSA:1.50.10.100] (26-214)